Protein AF-A6WAC5-F1 (afdb_monomer)

Organism: Kineococcus radiotolerans (strain ATCC BAA-149 / DSM 14245 / SRS30216) (NCBI:txid266940)

Nearest PDB structures (foldseek):
  6w5o-assembly2_B  TM=4.966E-01  e=5.878E-01  Bacillus atrophaeus 1942
  5ceb-assembly2_B  TM=4.989E-01  e=4.702E-01  Bdellovibrio bacteriovorus HD100
  3em0-assembly1_A  TM=3.553E-01  e=4.206E-01  Danio rerio
  6w5f-assembly4_D  TM=3.660E-01  e=8.213E-01  Bacillus subtilis subsp. subtilis str. 168
  2gfg-assembly3_C  TM=1.791E-01  e=5.257E-01  Halalkalibacterium halodurans

Sequence (223 aa):
MHSEDSFRSQPLNGLPLPASTAAAVESLLSPRGRPTRGPGERGRLGHFEPIPEEAAAEWLGFAPPTLPSLSGSGFRRHFARQGGRDLVARADLTRGESAAVYVFYLPAGSAWREETRFAETRREGLTFLWLRAGYGVPWPEEEGGPVGVEETATIGRDPASGDFLTLTVSSTRVGVQYQRGVTRLAWSYRSQDADFNVTVMSGRSPRASVEMLVSDRGALYLG

pLDDT: mean 81.34, std 14.74, range [36.09, 96.88]

Foldseek 3Di:
DKDKDFDFDDAQQADDGDPVVLVVLQVLVDFPDDAPDEPPQWFALLQWDFDDQVVVCVQVVHRDFDQVVLVVVQWDKTKTWGPPDDQDRLVPQAAPDKTKIKIKTFHNPDDNDRHHTPVVSLLVKIKMKMWIFRYDDAPVVPDDDPPPVGTAKMWIADNNYTIWMWGHHQNWIWIWHDDPQWIKIWTWDDDPRGIIIMIMIISDRSSVVVNSCSVRVVSRVRD

Structure (mmCIF, N/CA/C/O backbone):
data_AF-A6WAC5-F1
#
_entry.id   AF-A6WAC5-F1
#
loop_
_atom_site.group_PDB
_atom_site.id
_atom_site.type_symbol
_atom_site.label_atom_id
_atom_site.label_alt_id
_atom_site.label_comp_id
_atom_site.label_asym_id
_atom_site.label_entity_id
_atom_site.label_seq_id
_atom_site.pdbx_PDB_ins_code
_atom_site.Cartn_x
_atom_site.Cartn_y
_atom_site.Cartn_z
_atom_site.occupancy
_atom_site.B_iso_or_equiv
_atom_site.auth_seq_id
_atom_site.auth_comp_id
_atom_site.auth_asym_id
_atom_site.auth_atom_id
_atom_site.pdbx_PDB_model_num
ATOM 1 N N . MET A 1 1 ? 8.196 22.362 18.153 1.00 36.09 1 MET A N 1
ATOM 2 C CA . MET A 1 1 ? 7.597 21.724 19.342 1.00 36.09 1 MET A CA 1
ATOM 3 C C . MET A 1 1 ? 6.633 20.668 18.830 1.00 36.09 1 MET A C 1
ATOM 5 O O . MET A 1 1 ? 5.553 21.022 18.367 1.00 36.09 1 MET A O 1
ATOM 9 N N . HIS A 1 2 ? 7.087 19.417 18.765 1.00 48.28 2 HIS A N 1
ATOM 10 C CA . HIS A 1 2 ? 6.245 18.273 18.421 1.00 48.28 2 HIS A CA 1
ATOM 11 C C . HIS A 1 2 ? 5.389 17.964 19.652 1.00 48.28 2 HIS A C 1
ATOM 13 O O . HIS A 1 2 ? 5.912 17.915 20.761 1.00 48.28 2 HIS A O 1
ATOM 19 N N . SER A 1 3 ? 4.072 17.895 19.481 1.00 53.41 3 SER A N 1
ATOM 20 C CA . SER A 1 3 ? 3.165 17.422 20.527 1.00 53.41 3 SER A CA 1
ATOM 21 C C . SER A 1 3 ? 2.852 15.980 20.174 1.00 53.41 3 SER A C 1
ATOM 23 O O . SER A 1 3 ? 2.339 15.741 19.078 1.00 53.41 3 SER A O 1
ATOM 25 N N . GLU A 1 4 ? 3.195 15.054 21.060 1.00 59.25 4 GLU A N 1
ATOM 26 C CA . GLU A 1 4 ? 2.932 13.628 20.892 1.00 59.25 4 GLU A CA 1
ATOM 27 C C . GLU A 1 4 ? 1.971 13.173 21.987 1.00 59.25 4 GLU A C 1
ATOM 29 O O . GLU A 1 4 ? 2.242 13.353 23.174 1.00 59.25 4 GLU A O 1
ATOM 34 N N . ASP A 1 5 ? 0.837 12.614 21.573 1.00 64.06 5 ASP A N 1
ATOM 35 C CA . ASP A 1 5 ? -0.117 11.960 22.462 1.00 64.06 5 ASP A CA 1
ATOM 36 C C . ASP A 1 5 ? 0.057 10.441 22.274 1.00 64.06 5 ASP A C 1
ATOM 38 O O . ASP A 1 5 ? -0.320 9.885 21.237 1.00 64.06 5 ASP A 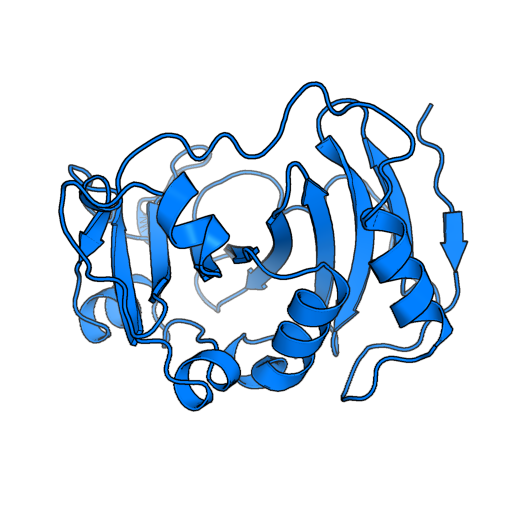O 1
ATOM 42 N N . SER A 1 6 ? 0.638 9.756 23.261 1.00 64.38 6 SER A N 1
ATOM 43 C CA . SER A 1 6 ? 0.772 8.290 23.260 1.00 64.38 6 SER A CA 1
ATOM 44 C C . SER A 1 6 ? -0.399 7.635 23.989 1.00 64.38 6 SER A C 1
ATOM 46 O O . SER A 1 6 ? -0.856 8.123 25.025 1.00 64.38 6 SER A O 1
ATOM 48 N N . PHE A 1 7 ? -0.874 6.494 23.486 1.00 68.50 7 PHE A N 1
ATOM 49 C CA . PHE A 1 7 ? -1.856 5.678 24.198 1.00 68.50 7 PHE A CA 1
ATOM 50 C C . PHE A 1 7 ? -1.519 4.190 24.120 1.00 68.50 7 PHE A C 1
ATOM 52 O O . PHE A 1 7 ? -0.965 3.690 23.141 1.00 68.50 7 PHE A O 1
ATOM 59 N N . ARG A 1 8 ? -1.889 3.454 25.173 1.00 66.19 8 ARG A N 1
ATOM 60 C CA . ARG A 1 8 ? -1.717 2.000 25.208 1.00 66.19 8 ARG A CA 1
ATOM 61 C C . ARG A 1 8 ? -2.711 1.341 24.255 1.00 66.19 8 ARG A C 1
ATOM 63 O O . ARG A 1 8 ? -3.923 1.431 24.444 1.00 66.19 8 ARG A O 1
ATOM 70 N N . SER A 1 9 ? -2.190 0.643 23.257 1.00 69.56 9 SER A N 1
ATOM 71 C CA . SER A 1 9 ? -2.928 -0.273 22.384 1.00 69.56 9 SER A CA 1
ATOM 72 C C . SER A 1 9 ? -2.321 -1.681 22.488 1.00 69.56 9 SER A C 1
ATOM 74 O O . SER A 1 9 ? -1.202 -1.868 22.964 1.00 69.56 9 SER A O 1
ATOM 76 N N . GLN A 1 10 ? -3.036 -2.707 22.047 1.00 77.75 10 GLN A N 1
ATOM 77 C CA . GLN A 1 10 ? -2.398 -3.989 21.735 1.00 77.75 10 GLN A CA 1
ATOM 78 C C . GLN A 1 10 ? -1.997 -4.005 20.255 1.00 77.75 10 GLN A C 1
ATOM 80 O O . GLN A 1 10 ? -2.589 -3.249 19.471 1.00 77.75 10 GLN A O 1
ATOM 85 N N . PRO A 1 11 ? -1.018 -4.836 19.854 1.00 84.81 11 PRO A N 1
ATOM 86 C CA . PRO A 1 11 ? -0.757 -5.074 18.445 1.00 84.81 11 PRO A CA 1
ATOM 87 C C . PRO A 1 11 ? -2.010 -5.573 17.725 1.00 84.81 11 PRO A C 1
ATOM 89 O O . PRO A 1 11 ? -2.744 -6.431 18.224 1.00 84.81 11 PRO A O 1
ATOM 92 N N . LEU A 1 12 ? -2.257 -5.031 16.537 1.00 88.56 12 LEU A N 1
ATOM 93 C CA . LEU A 1 12 ? -3.417 -5.381 15.733 1.00 88.56 12 LEU A CA 1
ATOM 94 C C . LEU A 1 12 ? -3.159 -6.709 15.022 1.00 88.56 12 LEU A C 1
ATOM 96 O O . LEU A 1 12 ? -2.386 -6.772 14.070 1.00 88.56 12 LEU A O 1
ATOM 100 N N . ASN A 1 13 ? -3.816 -7.768 15.493 1.00 89.00 13 ASN A N 1
ATOM 101 C CA . ASN A 1 13 ? -3.689 -9.125 14.947 1.00 89.00 13 ASN A CA 1
ATOM 102 C C . ASN A 1 13 ? -4.934 -9.600 14.189 1.00 89.00 13 ASN A C 1
ATOM 104 O O . ASN A 1 13 ? -4.949 -10.701 13.643 1.00 89.00 13 ASN A O 1
ATOM 108 N N . GLY A 1 14 ? -5.992 -8.796 14.162 1.00 90.81 14 GLY A N 1
ATOM 109 C CA . GLY A 1 14 ? -7.252 -9.162 13.537 1.00 90.81 14 GLY A CA 1
ATOM 110 C C . GLY A 1 14 ? -8.278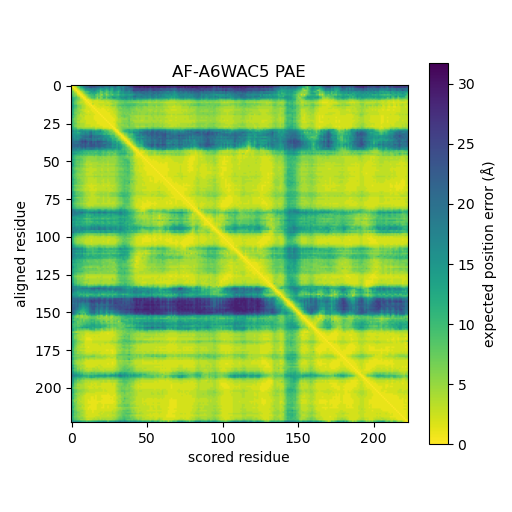 -8.044 13.623 1.00 90.81 14 GLY A C 1
ATOM 111 O O . GLY A 1 14 ? -8.024 -6.985 14.196 1.00 90.81 14 GLY A O 1
ATOM 112 N N . LEU A 1 15 ? -9.432 -8.307 13.019 1.00 93.94 15 LEU A N 1
ATOM 113 C CA . LEU A 1 15 ? -10.597 -7.432 13.043 1.00 93.94 15 LEU A CA 1
ATOM 114 C C . LEU A 1 15 ? -11.649 -7.975 14.025 1.00 93.94 15 LEU A C 1
ATOM 116 O O . LEU A 1 15 ? -11.704 -9.190 14.227 1.00 93.94 15 LEU A O 1
ATOM 120 N N . PRO A 1 16 ? -12.512 -7.114 14.595 1.00 94.44 16 PRO A N 1
ATOM 121 C CA . PRO A 1 16 ? -12.554 -5.656 14.425 1.00 94.44 16 PRO A CA 1
ATOM 122 C C . PRO A 1 16 ? -11.403 -4.932 15.144 1.00 94.44 16 PRO A C 1
ATOM 124 O O . PRO A 1 16 ? -10.773 -5.486 16.042 1.00 94.44 16 PRO A O 1
ATOM 127 N N . LEU A 1 17 ? -11.141 -3.675 14.764 1.00 90.88 17 LEU A N 1
ATOM 128 C CA . LEU A 1 17 ? -10.177 -2.836 15.483 1.00 90.88 17 LEU A CA 1
ATOM 129 C C . LEU A 1 17 ? -10.656 -2.566 16.923 1.00 90.88 17 LEU A C 1
ATOM 131 O O . LEU A 1 17 ? -11.850 -2.311 17.117 1.00 90.88 17 LEU A O 1
ATOM 135 N N . PRO A 1 18 ? -9.754 -2.538 17.924 1.00 90.44 18 PRO A N 1
ATOM 136 C CA . PRO A 1 18 ? -10.090 -2.058 19.261 1.00 90.44 18 PRO A CA 1
ATOM 137 C C . PRO A 1 18 ? -10.683 -0.646 19.207 1.00 90.44 18 PRO A C 1
ATOM 139 O O . PRO A 1 18 ? -10.227 0.192 18.429 1.00 90.44 18 PRO A O 1
ATOM 142 N N . ALA A 1 19 ? -11.678 -0.362 20.051 1.00 88.56 19 ALA A N 1
ATOM 143 C CA . ALA A 1 19 ? -12.418 0.903 20.006 1.00 88.56 19 ALA A CA 1
ATOM 144 C C . ALA A 1 19 ? -11.513 2.141 20.159 1.00 88.56 19 ALA A C 1
ATOM 146 O O . ALA A 1 19 ? -11.698 3.128 19.449 1.00 88.56 19 ALA A O 1
ATOM 147 N N . SER A 1 20 ? -10.504 2.072 21.034 1.00 86.12 20 SER A N 1
ATOM 148 C CA . SER A 1 20 ? -9.511 3.138 21.213 1.00 86.12 20 SER A CA 1
ATOM 149 C C . SER A 1 20 ? -8.683 3.370 19.948 1.00 86.12 20 SER A C 1
ATOM 151 O O . SER A 1 20 ? -8.516 4.510 19.524 1.00 86.12 20 SER A O 1
ATOM 153 N N . THR A 1 21 ? -8.221 2.298 19.300 1.00 88.19 21 THR A N 1
ATOM 154 C CA . THR A 1 21 ? -7.476 2.380 18.041 1.00 88.19 21 THR A CA 1
ATOM 155 C C . THR A 1 21 ? -8.347 2.917 16.910 1.00 88.19 21 THR A C 1
ATOM 157 O O . THR A 1 21 ? -7.901 3.782 16.163 1.00 88.19 21 THR A O 1
ATOM 160 N N . ALA A 1 22 ? -9.594 2.453 16.794 1.00 91.00 22 ALA A N 1
ATOM 161 C CA . ALA A 1 22 ? -10.534 2.948 15.792 1.00 91.00 22 ALA A CA 1
ATOM 162 C C . ALA A 1 22 ? -10.768 4.460 15.949 1.00 91.00 22 ALA A C 1
ATOM 164 O O . ALA A 1 22 ? -10.632 5.197 14.975 1.00 91.00 22 ALA A O 1
ATOM 165 N N . ALA A 1 23 ? -11.017 4.927 17.177 1.00 89.06 23 ALA A N 1
ATOM 166 C CA . ALA A 1 23 ? -11.188 6.347 17.475 1.00 89.06 23 ALA A CA 1
ATOM 167 C C . ALA A 1 23 ? -9.919 7.167 17.173 1.00 89.06 23 ALA A C 1
ATOM 169 O O . ALA A 1 23 ? -10.002 8.247 16.586 1.00 89.06 23 ALA A O 1
ATOM 170 N N . ALA A 1 24 ? -8.736 6.650 17.518 1.00 87.75 24 ALA A N 1
ATOM 171 C CA . ALA A 1 24 ? -7.466 7.313 17.230 1.00 87.75 24 ALA A CA 1
ATOM 172 C C . ALA A 1 24 ? -7.221 7.448 15.718 1.00 87.75 24 ALA A C 1
ATOM 174 O O . ALA A 1 24 ? -6.892 8.531 15.234 1.00 87.75 24 ALA A O 1
ATOM 175 N N . VAL A 1 25 ? -7.444 6.377 14.953 1.00 89.56 25 VAL A N 1
ATOM 176 C CA . VAL A 1 25 ? -7.322 6.380 13.488 1.00 89.56 25 VAL A CA 1
ATOM 177 C C . VAL A 1 25 ? -8.334 7.340 12.851 1.00 89.56 25 VAL A C 1
ATOM 179 O O . VAL A 1 25 ? -7.986 8.086 11.936 1.00 89.56 25 VAL A O 1
ATOM 182 N N . GLU A 1 26 ? -9.579 7.358 13.331 1.00 90.75 26 GLU A N 1
ATOM 183 C CA . GLU A 1 26 ? -10.622 8.271 12.846 1.00 90.75 26 GLU A CA 1
ATOM 184 C C . GLU A 1 26 ? -10.316 9.736 13.160 1.00 90.75 26 GLU A C 1
ATOM 186 O O . GLU A 1 26 ? -10.683 10.613 12.378 1.00 90.75 26 GLU A O 1
ATOM 191 N N . SER A 1 27 ? -9.585 10.016 14.242 1.00 88.12 27 SER A N 1
ATOM 192 C CA . SER A 1 27 ? -9.211 11.386 14.605 1.00 88.12 27 SER A CA 1
ATOM 193 C C . SER A 1 27 ? -8.361 12.082 13.529 1.00 88.12 27 SER A C 1
ATOM 195 O O . SER A 1 27 ? -8.411 13.306 13.410 1.00 88.12 27 SER A O 1
ATOM 197 N N . LEU A 1 28 ? -7.678 11.314 12.664 1.00 87.06 28 LEU A N 1
ATOM 198 C CA . LEU A 1 28 ? -6.935 11.828 11.508 1.00 87.06 28 LEU A CA 1
ATOM 199 C C . LEU A 1 28 ? -7.829 12.473 10.432 1.00 87.06 28 LEU A C 1
ATOM 201 O O . LEU A 1 28 ? -7.326 13.232 9.606 1.00 87.06 28 LEU A O 1
ATOM 205 N N . LEU A 1 29 ? -9.140 12.190 10.406 1.00 83.50 29 LEU A N 1
ATOM 206 C CA . LEU A 1 29 ? -10.075 12.761 9.421 1.00 83.50 29 LEU A CA 1
ATOM 207 C C . LEU A 1 29 ? -10.261 14.272 9.562 1.00 83.50 29 LEU A C 1
ATOM 209 O O . LEU A 1 29 ? -10.615 14.930 8.581 1.00 83.50 29 LEU A O 1
ATOM 213 N N . SER A 1 30 ? -10.027 14.801 10.760 1.00 77.00 30 SER A N 1
ATOM 214 C CA . SER A 1 30 ? -10.166 16.213 11.098 1.00 77.00 30 SER A CA 1
ATOM 215 C C . SER A 1 30 ? -8.782 16.764 11.431 1.00 77.00 30 SER A C 1
ATOM 217 O O . SER A 1 30 ? -8.421 16.802 12.609 1.00 77.00 30 SER A O 1
ATOM 219 N N . PRO A 1 31 ? -7.986 17.176 10.421 1.00 65.62 31 PRO A N 1
ATOM 220 C CA . PRO A 1 31 ? -6.633 17.647 10.656 1.00 65.62 31 PRO A CA 1
ATOM 221 C C . PRO A 1 31 ? -6.679 18.812 11.633 1.00 65.62 31 PRO A C 1
ATOM 223 O O . PRO A 1 31 ? -7.362 19.812 11.401 1.00 65.62 31 PRO A O 1
ATOM 226 N N . ARG A 1 32 ? -5.913 18.720 12.712 1.00 63.56 32 ARG A N 1
ATOM 227 C CA . ARG A 1 32 ? -5.823 19.761 13.737 1.00 63.56 32 ARG A CA 1
ATOM 228 C C . ARG A 1 32 ? -4.940 20.945 13.274 1.00 63.56 32 ARG A C 1
ATOM 230 O O . ARG A 1 32 ? -4.532 21.770 14.091 1.00 63.56 32 ARG A O 1
ATOM 237 N N . GLY A 1 33 ? -4.622 21.022 11.976 1.00 58.81 33 GLY A N 1
ATOM 238 C CA . GLY A 1 33 ? -3.838 22.063 11.307 1.00 58.81 33 GLY A CA 1
ATOM 239 C C . GLY A 1 33 ? -3.851 21.899 9.779 1.00 58.81 33 GLY A C 1
ATOM 240 O O . GLY A 1 33 ? -4.253 20.860 9.259 1.00 58.81 33 GLY A O 1
ATOM 241 N N . ARG A 1 34 ? -3.423 22.928 9.030 1.00 56.41 34 ARG A N 1
ATOM 242 C CA . ARG A 1 34 ? -3.347 22.876 7.558 1.00 56.41 34 ARG A CA 1
ATOM 243 C C . ARG A 1 34 ? -1.949 22.404 7.131 1.00 56.41 34 ARG A C 1
ATOM 245 O O . ARG A 1 34 ? -1.007 23.183 7.271 1.00 56.41 34 ARG A O 1
ATOM 252 N N . PRO A 1 35 ? -1.782 21.182 6.596 1.00 55.81 35 PRO A N 1
ATOM 253 C CA . PRO A 1 35 ? -0.473 20.727 6.146 1.00 55.81 35 PRO A CA 1
ATOM 254 C C . PRO A 1 35 ? 0.033 21.584 4.978 1.00 55.81 35 PRO A C 1
ATOM 256 O O . PRO A 1 35 ? -0.701 21.866 4.022 1.00 55.81 35 PRO A O 1
ATOM 259 N N . THR A 1 36 ? 1.293 22.014 5.068 1.00 47.00 36 THR A N 1
ATOM 260 C CA . THR A 1 36 ? 1.956 22.851 4.052 1.00 47.00 36 THR A CA 1
ATOM 261 C C . THR A 1 36 ? 2.392 22.030 2.839 1.00 47.00 36 THR A C 1
ATOM 263 O O . THR A 1 36 ? 2.370 22.522 1.707 1.00 47.00 36 THR A O 1
ATOM 266 N N . ARG A 1 37 ? 2.704 20.747 3.050 1.00 48.38 37 ARG A N 1
ATOM 267 C CA . ARG A 1 37 ? 2.985 19.753 2.015 1.00 48.38 37 ARG A 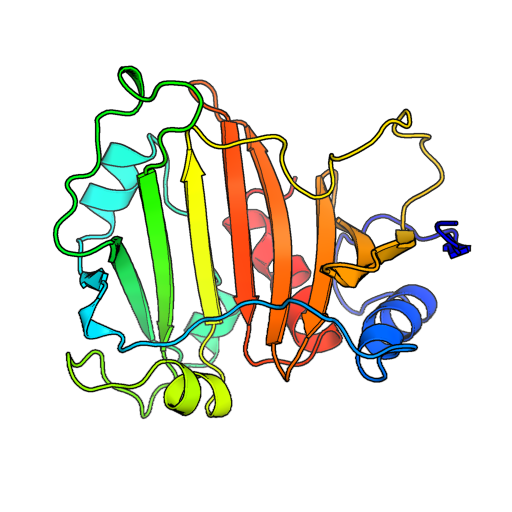CA 1
ATOM 268 C C . ARG A 1 37 ? 2.125 18.518 2.250 1.00 48.38 37 ARG A C 1
ATOM 270 O O . ARG A 1 37 ? 1.676 18.237 3.352 1.00 48.38 37 ARG A O 1
ATOM 277 N N . GLY A 1 38 ? 1.843 17.815 1.169 1.00 44.88 38 GLY A N 1
ATOM 278 C CA . GLY A 1 38 ? 1.130 16.550 1.204 1.00 44.88 38 GLY A CA 1
ATOM 279 C C . GLY A 1 38 ? 1.338 15.813 -0.102 1.00 44.88 38 GLY A C 1
ATOM 280 O O . GLY A 1 38 ? 1.827 16.447 -1.045 1.00 44.88 38 GLY A O 1
ATOM 281 N N . PRO A 1 39 ? 0.989 14.518 -0.177 1.00 49.28 39 PRO A N 1
ATOM 282 C CA . PRO A 1 39 ? 1.248 13.716 -1.359 1.00 49.28 39 PRO A CA 1
ATOM 283 C C . PRO A 1 39 ? 0.671 14.414 -2.591 1.00 49.28 39 PRO A C 1
ATOM 285 O O . PRO A 1 39 ? -0.541 14.591 -2.747 1.00 49.28 39 PRO A O 1
ATOM 288 N N . GLY A 1 40 ? 1.581 14.928 -3.412 1.00 47.75 40 GLY A N 1
ATOM 289 C CA . GLY A 1 40 ? 1.293 15.685 -4.616 1.00 47.75 40 GLY A CA 1
ATOM 290 C C . GLY A 1 40 ? 1.220 14.736 -5.792 1.00 47.75 40 GLY A C 1
ATOM 291 O O . GLY A 1 40 ? 1.991 14.885 -6.730 1.00 47.75 40 GLY A O 1
ATOM 292 N N . GLU A 1 41 ? 0.329 13.751 -5.736 1.00 58.88 41 GLU A N 1
ATOM 293 C CA . GLU A 1 41 ? 0.086 12.857 -6.867 1.00 58.88 41 GLU A CA 1
ATOM 294 C C . GLU A 1 41 ? -0.703 13.628 -7.923 1.00 58.88 41 GLU A C 1
ATOM 296 O O . GLU A 1 41 ? -1.934 13.634 -7.978 1.00 58.88 41 GLU A O 1
ATOM 301 N N . ARG A 1 42 ? 0.042 14.388 -8.718 1.00 57.47 42 ARG A N 1
ATOM 302 C CA . ARG A 1 42 ? -0.431 15.052 -9.923 1.00 57.47 42 ARG A CA 1
ATOM 303 C C . ARG A 1 42 ? 0.088 14.242 -11.096 1.00 57.47 42 ARG A C 1
ATOM 305 O O . ARG A 1 42 ? 1.272 13.933 -11.143 1.00 57.47 42 ARG A O 1
ATOM 312 N N . GLY A 1 43 ? -0.792 13.912 -12.030 1.00 73.44 43 GLY A N 1
ATOM 313 C CA . GLY A 1 43 ? -0.411 13.166 -13.220 1.00 73.44 43 GLY A CA 1
ATOM 314 C C . GLY A 1 43 ? -1.485 12.191 -13.670 1.00 73.44 43 GLY A C 1
ATOM 315 O O . GLY A 1 43 ? -2.621 12.192 -13.180 1.00 73.44 43 GLY A O 1
ATOM 316 N N . ARG A 1 44 ? -1.104 11.375 -14.643 1.00 82.31 44 ARG A N 1
ATOM 317 C CA . ARG A 1 44 ? -1.929 10.327 -15.233 1.00 82.31 44 ARG A CA 1
ATOM 318 C C . ARG A 1 44 ? -1.342 8.952 -14.921 1.00 82.31 44 ARG A C 1
ATOM 320 O O . ARG A 1 44 ? -0.144 8.840 -14.672 1.00 82.31 44 ARG A O 1
ATOM 327 N N . LEU A 1 45 ? -2.167 7.910 -14.963 1.00 82.88 45 LEU A N 1
ATOM 328 C CA . LEU A 1 45 ? -1.699 6.527 -14.833 1.00 82.88 45 LEU A CA 1
ATOM 329 C C . LEU A 1 45 ? -0.698 6.156 -15.937 1.00 82.88 45 LEU A C 1
ATOM 331 O O . LEU A 1 45 ? 0.182 5.346 -15.687 1.00 82.88 45 LEU A O 1
ATOM 335 N N . GLY A 1 46 ? -0.754 6.820 -17.098 1.00 81.75 46 GLY A N 1
ATOM 336 C CA . GLY A 1 46 ? 0.228 6.672 -18.179 1.00 81.75 46 GLY A CA 1
ATOM 337 C C . GLY A 1 46 ? 1.678 7.020 -17.823 1.00 81.75 46 GLY A C 1
ATOM 338 O O . GLY A 1 46 ? 2.577 6.683 -18.579 1.00 81.75 46 GLY A O 1
ATOM 339 N N . HIS A 1 47 ? 1.942 7.655 -16.673 1.00 86.62 47 HIS A N 1
ATOM 340 C CA . HIS A 1 47 ? 3.315 7.800 -16.168 1.00 86.62 47 HIS A CA 1
ATOM 341 C C . HIS A 1 47 ? 3.906 6.491 -15.642 1.00 86.62 47 HIS A C 1
ATOM 343 O O . HIS A 1 47 ? 5.087 6.460 -15.302 1.00 86.62 47 HIS A O 1
ATOM 349 N N . PHE A 1 48 ? 3.094 5.446 -15.521 1.00 89.88 48 PHE A N 1
ATOM 350 C CA . PHE A 1 48 ? 3.508 4.128 -15.090 1.00 89.88 48 PHE A CA 1
ATOM 351 C C . PHE A 1 48 ? 3.379 3.156 -16.255 1.00 89.88 48 PHE A C 1
ATOM 353 O O . PHE A 1 48 ? 2.374 3.136 -16.968 1.00 89.88 48 PHE A O 1
ATOM 360 N N . GLU A 1 49 ? 4.399 2.330 -16.423 1.00 90.94 49 GLU A N 1
ATOM 361 C CA . GLU A 1 49 ? 4.413 1.286 -17.437 1.00 90.94 49 GLU A CA 1
ATOM 362 C C . GLU A 1 49 ? 4.008 -0.037 -16.787 1.00 90.94 49 GLU A C 1
ATOM 364 O O . GLU A 1 49 ? 4.679 -0.460 -15.837 1.00 90.94 49 GLU A O 1
ATOM 369 N N . PRO A 1 50 ? 2.923 -0.686 -17.254 1.00 92.38 50 PRO A N 1
ATOM 370 C CA . PRO A 1 50 ? 2.546 -2.006 -16.778 1.00 92.38 50 PRO A CA 1
ATOM 371 C C . PRO A 1 50 ? 3.667 -3.018 -17.000 1.00 92.38 50 PRO A C 1
ATOM 373 O O . PRO A 1 50 ? 4.280 -3.050 -18.065 1.00 92.38 50 PRO A O 1
ATOM 376 N N . ILE A 1 51 ? 3.887 -3.872 -16.008 1.00 94.38 51 ILE A N 1
ATOM 377 C CA . ILE A 1 51 ? 4.816 -4.999 -16.092 1.00 94.38 51 ILE A CA 1
ATOM 378 C C . ILE A 1 51 ? 4.101 -6.287 -15.662 1.00 94.38 51 ILE A C 1
ATOM 380 O O . ILE A 1 51 ? 3.119 -6.215 -14.917 1.00 94.38 51 ILE A O 1
ATOM 384 N N . PRO A 1 52 ? 4.559 -7.465 -16.114 1.00 95.38 52 PRO A N 1
ATOM 385 C CA . PRO A 1 52 ? 4.090 -8.741 -15.579 1.00 95.38 52 PRO A CA 1
ATOM 386 C C . PRO A 1 52 ? 4.405 -8.888 -14.082 1.00 95.38 52 PRO A C 1
ATOM 388 O O . PRO A 1 52 ? 5.374 -8.311 -13.581 1.00 95.38 52 PRO A O 1
ATOM 391 N N . GLU A 1 53 ? 3.606 -9.686 -13.372 1.00 95.94 53 GLU A N 1
ATOM 392 C CA . GLU A 1 53 ? 3.830 -9.993 -11.950 1.00 95.94 53 GLU A CA 1
ATOM 393 C C . GLU A 1 53 ? 5.169 -10.706 -11.743 1.00 95.94 53 GLU A C 1
ATOM 395 O O . GLU A 1 53 ? 5.888 -10.425 -10.788 1.00 95.94 53 GLU A O 1
ATOM 400 N N . GLU A 1 54 ? 5.539 -11.571 -12.683 1.00 96.56 54 GLU A N 1
ATOM 401 C CA . GLU A 1 54 ? 6.776 -12.343 -12.674 1.00 96.56 54 GLU A CA 1
ATOM 402 C C . GLU A 1 54 ? 8.000 -11.429 -12.758 1.00 96.56 54 GLU A C 1
ATOM 404 O O . GLU A 1 54 ? 8.947 -11.609 -12.002 1.00 96.56 54 GLU A O 1
ATOM 409 N N . ALA A 1 55 ? 7.950 -10.395 -13.605 1.00 94.19 55 ALA A N 1
ATOM 410 C CA . ALA A 1 55 ? 9.026 -9.411 -13.723 1.00 94.19 55 ALA A CA 1
ATOM 411 C C . ALA A 1 55 ? 9.165 -8.565 -12.445 1.00 94.19 55 ALA A C 1
ATOM 413 O O . ALA A 1 55 ? 10.273 -8.238 -12.017 1.00 94.19 55 ALA A O 1
ATOM 414 N N . ALA A 1 56 ? 8.040 -8.228 -11.806 1.00 94.06 56 ALA A N 1
ATOM 415 C CA . ALA A 1 56 ? 8.049 -7.562 -10.509 1.00 94.06 56 ALA A CA 1
ATOM 416 C C . ALA A 1 56 ? 8.656 -8.463 -9.419 1.00 94.06 56 ALA A C 1
ATOM 418 O O . ALA A 1 56 ? 9.474 -7.995 -8.628 1.00 94.06 56 ALA A O 1
ATOM 419 N N . ALA A 1 57 ? 8.280 -9.745 -9.394 1.00 93.94 57 ALA A N 1
ATOM 420 C CA . ALA A 1 57 ? 8.787 -10.727 -8.441 1.00 93.94 57 ALA A CA 1
ATOM 421 C C . ALA A 1 57 ? 10.289 -10.985 -8.618 1.00 93.94 57 ALA A C 1
ATOM 423 O O . ALA A 1 57 ? 11.033 -11.008 -7.639 1.00 93.94 57 ALA A O 1
ATOM 424 N N . GLU A 1 58 ? 10.737 -11.132 -9.866 1.00 92.81 58 GLU A N 1
ATOM 425 C CA . GLU A 1 58 ? 12.143 -11.316 -10.226 1.00 92.81 58 GLU A CA 1
ATOM 426 C C . GLU A 1 58 ? 12.990 -10.147 -9.723 1.00 92.81 58 GLU A C 1
ATOM 428 O O . GLU A 1 58 ? 13.995 -10.354 -9.043 1.00 92.81 58 GLU A O 1
ATOM 433 N N . TRP A 1 59 ? 12.549 -8.912 -9.977 1.00 91.38 59 TRP A N 1
ATOM 434 C CA . TRP A 1 59 ? 13.277 -7.739 -9.509 1.00 91.38 59 TRP A CA 1
ATOM 435 C C . TRP A 1 59 ? 13.294 -7.628 -7.980 1.00 91.38 59 TRP A C 1
ATOM 437 O O . TRP A 1 59 ? 14.335 -7.314 -7.403 1.00 91.38 59 TRP A O 1
ATOM 447 N N . LEU A 1 60 ? 12.165 -7.897 -7.312 1.00 90.19 60 LEU A N 1
ATOM 448 C CA . LEU A 1 60 ? 12.067 -7.849 -5.850 1.00 90.19 60 LEU A CA 1
ATOM 449 C C . LEU A 1 60 ? 12.888 -8.952 -5.163 1.00 90.19 60 LEU A C 1
ATOM 451 O O . LEU A 1 60 ? 13.383 -8.730 -4.058 1.00 90.19 60 LEU A O 1
ATOM 455 N N . GLY A 1 61 ? 13.046 -10.113 -5.805 1.00 91.00 61 GLY A N 1
ATOM 456 C CA . GLY A 1 61 ? 13.609 -11.330 -5.210 1.00 91.00 61 GLY A CA 1
ATOM 457 C C . GLY A 1 61 ? 12.606 -12.125 -4.359 1.00 91.00 61 GLY A C 1
ATOM 458 O O . GLY A 1 61 ? 12.985 -13.074 -3.680 1.00 91.00 61 GLY A O 1
ATOM 459 N N . PHE A 1 62 ? 11.331 -11.734 -4.366 1.00 91.62 62 PHE A N 1
ATOM 460 C CA . PHE A 1 62 ? 10.222 -12.380 -3.661 1.00 91.62 62 PHE A CA 1
ATOM 461 C C . PHE A 1 62 ? 8.897 -11.967 -4.317 1.00 91.62 62 PHE A C 1
ATOM 463 O O . PHE A 1 62 ? 8.855 -11.038 -5.124 1.00 91.62 62 PHE A O 1
ATOM 470 N N . ALA A 1 63 ? 7.800 -12.649 -3.981 1.00 93.62 63 ALA A N 1
ATOM 471 C CA . ALA A 1 63 ? 6.488 -12.290 -4.516 1.00 93.62 63 ALA A CA 1
ATOM 472 C C . ALA A 1 63 ? 6.098 -10.854 -4.093 1.00 93.62 63 ALA A C 1
ATOM 474 O O . ALA A 1 63 ? 6.228 -10.512 -2.919 1.00 93.62 63 ALA A O 1
ATOM 475 N N . PRO A 1 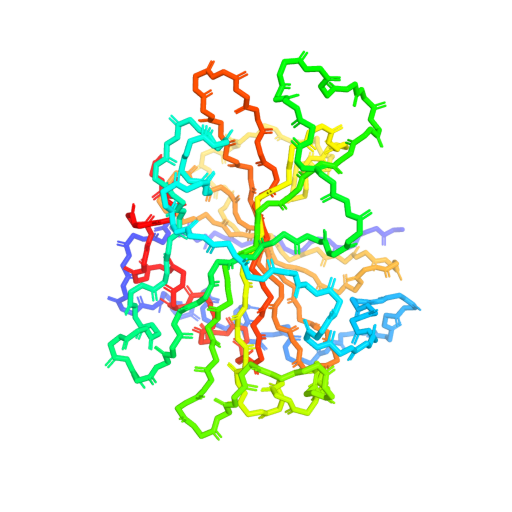64 ? 5.612 -9.988 -4.998 1.00 93.31 64 PRO A N 1
ATOM 476 C CA . PRO A 1 64 ? 5.189 -8.652 -4.605 1.00 93.31 64 PRO A CA 1
ATOM 477 C C . PRO A 1 64 ? 4.064 -8.718 -3.557 1.00 93.31 64 PRO A C 1
ATOM 479 O O . PRO A 1 64 ? 3.154 -9.538 -3.702 1.00 93.31 64 PRO A O 1
ATOM 482 N N . PRO A 1 65 ? 4.055 -7.849 -2.530 1.00 93.75 65 PRO A N 1
ATOM 483 C CA . PRO A 1 65 ? 2.952 -7.803 -1.584 1.00 93.75 65 PRO A CA 1
ATOM 484 C C . PRO A 1 65 ? 1.668 -7.364 -2.284 1.00 93.75 65 PRO A C 1
ATOM 486 O O . PRO A 1 65 ? 1.669 -6.522 -3.190 1.00 93.75 65 PRO A O 1
ATOM 489 N N . THR A 1 66 ? 0.548 -7.931 -1.844 1.00 95.38 66 THR A N 1
ATOM 490 C CA . THR A 1 66 ? -0.757 -7.682 -2.462 1.00 95.38 66 THR A CA 1
ATOM 491 C C . THR A 1 66 ? -1.838 -7.352 -1.439 1.00 95.38 66 THR A C 1
ATOM 493 O O . THR A 1 66 ? -1.652 -7.524 -0.239 1.00 95.38 66 THR A O 1
ATOM 496 N N . LEU A 1 67 ? -2.981 -6.861 -1.928 1.00 96.50 67 LEU A N 1
ATOM 497 C CA . LEU A 1 67 ? -4.181 -6.544 -1.153 1.00 96.50 67 LEU A CA 1
ATOM 498 C C . LEU A 1 67 ? -5.344 -7.445 -1.614 1.00 96.50 67 LEU A C 1
ATOM 500 O O . LEU A 1 67 ? -6.170 -7.028 -2.443 1.00 96.50 67 LEU A O 1
ATOM 504 N N . PRO A 1 68 ? -5.398 -8.715 -1.158 1.00 96.12 68 PRO A N 1
ATOM 505 C CA . PRO A 1 68 ? -6.459 -9.648 -1.524 1.00 96.12 68 PRO A CA 1
ATOM 506 C C . PRO A 1 68 ? -7.865 -9.135 -1.209 1.00 96.12 68 PRO A C 1
ATOM 508 O O . PRO A 1 68 ? -8.771 -9.361 -2.010 1.00 96.12 68 PRO A O 1
ATOM 511 N N . SER A 1 69 ? -8.055 -8.399 -0.108 1.00 94.94 69 SER A N 1
ATOM 512 C CA . SER A 1 69 ? -9.363 -7.840 0.261 1.00 94.94 69 SER A CA 1
ATOM 513 C C . SER A 1 69 ? -9.946 -6.914 -0.817 1.00 94.94 69 SER A C 1
ATOM 515 O O . SER A 1 69 ? -11.151 -6.944 -1.085 1.00 94.94 69 SER A O 1
ATOM 517 N N . LEU A 1 70 ? -9.101 -6.134 -1.502 1.00 94.88 70 LEU A N 1
ATOM 518 C CA . LEU A 1 70 ? -9.524 -5.285 -2.618 1.00 94.88 70 LEU A CA 1
ATOM 519 C C . LEU A 1 70 ? -9.866 -6.111 -3.855 1.00 94.88 70 LEU A C 1
ATOM 521 O O . LEU A 1 70 ? -10.892 -5.869 -4.491 1.00 94.88 70 LEU A O 1
ATOM 525 N N . SER A 1 71 ? -9.041 -7.109 -4.168 1.00 93.19 71 SER A N 1
ATOM 526 C CA . SER A 1 71 ? -9.280 -7.996 -5.314 1.00 93.19 71 SER A CA 1
ATOM 527 C C . SER A 1 71 ? -10.600 -8.761 -5.146 1.00 93.19 71 SER A C 1
ATOM 529 O O . SER A 1 71 ? -11.419 -8.794 -6.060 1.00 93.19 71 SER A O 1
ATOM 531 N N . GLY A 1 72 ? -10.869 -9.273 -3.939 1.00 93.12 72 GLY A N 1
ATOM 532 C CA . GLY A 1 72 ? -12.146 -9.898 -3.579 1.00 93.12 72 GLY A CA 1
ATOM 533 C C . GLY A 1 72 ? -13.342 -8.939 -3.615 1.00 93.12 72 GLY A C 1
ATOM 534 O O . GLY A 1 72 ? -14.476 -9.379 -3.774 1.00 93.12 72 GLY A O 1
ATOM 535 N N . SER A 1 73 ? -13.093 -7.628 -3.542 1.00 91.75 73 SER A N 1
ATOM 536 C CA . SER A 1 73 ? -14.102 -6.569 -3.689 1.00 91.75 73 SER A CA 1
ATOM 537 C C . SER A 1 73 ? -14.265 -6.081 -5.140 1.00 91.75 73 SER A C 1
ATOM 539 O O . SER A 1 73 ? -14.898 -5.053 -5.375 1.00 91.75 73 SER A O 1
ATOM 541 N N . GLY A 1 74 ? -13.682 -6.783 -6.120 1.00 92.19 74 GLY A N 1
ATOM 542 C CA . GLY A 1 74 ? -13.823 -6.480 -7.547 1.00 92.19 74 GLY A CA 1
ATOM 543 C C . GLY A 1 74 ? -12.821 -5.465 -8.104 1.00 92.19 74 GLY A C 1
ATOM 544 O O . GLY A 1 74 ? -12.961 -5.049 -9.256 1.00 92.19 74 GLY A O 1
ATOM 545 N N . PHE A 1 75 ? -11.808 -5.065 -7.330 1.00 94.44 75 PHE A N 1
ATOM 546 C CA . PHE A 1 75 ? -10.725 -4.230 -7.848 1.00 94.44 75 PHE A CA 1
ATOM 547 C C . PHE A 1 75 ? -9.800 -5.047 -8.751 1.00 94.44 75 PHE A C 1
ATOM 549 O O . PHE A 1 75 ? -9.490 -6.205 -8.472 1.00 94.44 75 PHE A O 1
ATOM 556 N N . ARG A 1 76 ? -9.312 -4.423 -9.824 1.00 93.94 76 ARG A N 1
ATOM 557 C CA . ARG A 1 76 ? -8.348 -5.029 -10.746 1.00 93.94 76 ARG A CA 1
ATOM 558 C C . ARG A 1 76 ? -6.931 -4.664 -10.336 1.00 93.94 76 ARG A C 1
ATOM 560 O O . ARG A 1 76 ? -6.599 -3.483 -10.233 1.00 93.94 76 ARG A O 1
ATOM 567 N N . ARG A 1 77 ? -6.107 -5.685 -10.113 1.00 95.31 77 ARG A N 1
ATOM 568 C CA . ARG A 1 77 ? -4.696 -5.534 -9.757 1.00 95.31 77 ARG A CA 1
ATOM 569 C C . ARG A 1 77 ? -3.837 -5.329 -11.006 1.00 95.31 77 ARG A C 1
ATOM 571 O O . ARG A 1 77 ? -3.989 -6.064 -11.975 1.00 95.31 77 ARG A O 1
ATOM 578 N N . HIS A 1 78 ? -2.910 -4.378 -10.953 1.00 94.62 78 HIS A N 1
ATOM 579 C CA . HIS A 1 78 ? -1.906 -4.131 -11.989 1.00 94.62 78 HIS A CA 1
ATOM 580 C C . HIS A 1 78 ? -0.534 -3.901 -11.361 1.00 94.62 78 HIS A C 1
ATOM 582 O O . HIS A 1 78 ? -0.414 -3.111 -10.427 1.00 94.62 78 HIS A O 1
ATOM 588 N N . PHE A 1 79 ? 0.497 -4.547 -11.899 1.00 95.25 79 PHE A N 1
ATOM 589 C CA . PHE A 1 79 ? 1.886 -4.260 -11.554 1.00 95.25 79 PHE A CA 1
ATOM 590 C C . PHE A 1 79 ? 2.447 -3.249 -12.539 1.00 95.25 79 PHE A C 1
ATOM 592 O O . PHE A 1 79 ? 2.132 -3.293 -13.729 1.00 95.25 79 PHE A O 1
ATOM 599 N N . ALA A 1 80 ? 3.254 -2.321 -12.045 1.00 94.00 80 ALA A N 1
ATOM 600 C CA . ALA A 1 80 ? 3.862 -1.307 -12.882 1.00 94.00 80 ALA A CA 1
ATOM 601 C C . ALA A 1 80 ? 5.196 -0.820 -12.316 1.00 94.00 80 ALA A C 1
ATOM 603 O O . ALA A 1 80 ? 5.492 -0.956 -11.127 1.00 94.00 80 ALA A O 1
ATOM 604 N N . ARG A 1 81 ? 5.971 -0.180 -13.183 1.00 91.75 81 ARG A N 1
ATOM 605 C CA . ARG A 1 81 ? 7.153 0.615 -12.838 1.00 91.75 81 ARG A CA 1
ATOM 606 C C . ARG A 1 81 ? 6.920 2.075 -13.208 1.00 91.75 81 ARG A C 1
ATOM 608 O O . ARG A 1 81 ? 5.985 2.396 -13.942 1.00 91.75 81 ARG A O 1
ATOM 615 N N . GLN A 1 82 ? 7.786 2.966 -12.739 1.00 87.62 82 GLN A N 1
ATOM 616 C CA . GLN A 1 82 ? 7.800 4.336 -13.247 1.00 87.62 82 GLN A CA 1
ATOM 617 C C . GLN A 1 82 ? 8.206 4.334 -14.731 1.00 87.62 82 GLN A C 1
ATOM 619 O O . GLN A 1 82 ? 9.242 3.777 -15.085 1.00 87.62 82 GLN A O 1
ATOM 624 N N . GLY A 1 83 ? 7.394 4.949 -15.589 1.00 83.75 83 GLY A N 1
ATOM 625 C CA . GLY A 1 83 ? 7.638 5.015 -17.027 1.00 83.75 83 GLY A CA 1
ATOM 626 C C . GLY A 1 83 ? 8.888 5.819 -17.378 1.00 83.75 83 GLY A C 1
ATOM 627 O O . GLY A 1 83 ? 9.266 6.755 -16.664 1.00 83.75 83 GLY A O 1
ATOM 628 N N . GLY A 1 84 ? 9.550 5.424 -18.465 1.00 78.44 84 GLY A N 1
ATOM 629 C CA . GLY A 1 84 ? 10.826 5.999 -18.897 1.00 78.44 84 GLY A CA 1
ATOM 630 C C . GLY A 1 84 ? 12.005 5.715 -17.957 1.00 78.44 84 GLY A C 1
ATOM 631 O O . GLY A 1 84 ? 13.033 6.384 -18.060 1.00 78.44 84 GLY A O 1
ATOM 632 N N . ARG A 1 85 ? 11.867 4.766 -17.017 1.00 74.06 85 ARG A N 1
ATOM 633 C CA . ARG A 1 85 ? 12.939 4.337 -16.108 1.00 74.06 85 ARG A CA 1
ATOM 634 C C . ARG A 1 85 ? 13.013 2.822 -16.022 1.00 74.06 85 ARG A C 1
ATOM 636 O O . ARG A 1 85 ? 12.067 2.172 -15.575 1.00 74.06 85 ARG A O 1
ATOM 643 N N . ASP A 1 86 ? 14.157 2.267 -16.397 1.00 79.69 86 ASP A N 1
ATOM 644 C CA . ASP A 1 86 ? 14.473 0.867 -16.127 1.00 79.69 86 ASP A CA 1
ATOM 645 C C . ASP A 1 86 ? 14.633 0.619 -14.634 1.00 79.69 86 ASP A C 1
ATOM 647 O O . ASP A 1 86 ? 15.098 1.473 -13.873 1.00 79.69 86 ASP A O 1
ATOM 651 N N . LEU A 1 87 ? 14.168 -0.555 -14.209 1.00 81.88 87 LEU A N 1
ATOM 652 C CA . LEU A 1 87 ? 14.420 -1.028 -12.864 1.00 81.88 87 LEU A CA 1
ATOM 653 C C . LEU A 1 87 ? 15.905 -1.379 -12.789 1.00 81.88 87 LEU A C 1
ATOM 655 O O . LEU A 1 87 ? 16.332 -2.419 -13.282 1.00 81.88 87 LEU A O 1
ATOM 659 N N . VAL A 1 88 ? 16.684 -0.477 -12.197 1.00 83.44 88 VAL A N 1
ATOM 660 C CA . VAL A 1 88 ? 18.101 -0.705 -11.897 1.00 83.44 88 VAL A CA 1
ATOM 661 C C . VAL A 1 88 ? 18.219 -1.976 -11.060 1.00 83.44 88 VAL A C 1
ATOM 663 O O . VAL A 1 88 ? 17.394 -2.209 -10.168 1.00 83.44 88 VAL A O 1
ATOM 666 N N . ALA A 1 89 ? 19.213 -2.815 -11.353 1.00 82.44 89 ALA A N 1
ATOM 667 C CA . ALA A 1 89 ? 19.431 -4.029 -10.580 1.00 82.44 89 ALA A CA 1
ATOM 668 C C . ALA A 1 89 ? 19.641 -3.671 -9.102 1.00 82.44 89 ALA A C 1
ATOM 670 O O . ALA A 1 89 ? 20.321 -2.701 -8.773 1.00 82.44 89 ALA A O 1
ATOM 671 N N . ARG A 1 90 ? 19.042 -4.449 -8.191 1.00 78.00 90 ARG A N 1
ATOM 672 C CA . ARG A 1 90 ? 19.043 -4.123 -6.753 1.00 78.00 90 ARG A CA 1
ATOM 673 C C . ARG A 1 90 ? 20.452 -3.940 -6.183 1.00 78.00 90 ARG A C 1
ATOM 675 O O . ARG A 1 90 ? 20.652 -3.055 -5.360 1.00 78.00 90 ARG A O 1
ATOM 682 N N . ALA A 1 91 ? 21.403 -4.754 -6.641 1.00 78.31 91 ALA A N 1
ATOM 683 C CA . ALA A 1 91 ? 22.802 -4.704 -6.218 1.00 78.31 91 ALA A CA 1
ATOM 684 C C . ALA A 1 91 ? 23.505 -3.384 -6.583 1.00 78.31 91 ALA A C 1
ATOM 686 O O . ALA A 1 91 ? 24.480 -3.019 -5.933 1.00 78.31 91 ALA A O 1
ATOM 687 N N . ASP A 1 92 ? 22.986 -2.665 -7.579 1.00 81.62 92 ASP A N 1
ATOM 688 C CA . ASP A 1 92 ? 23.584 -1.436 -8.095 1.00 81.62 92 ASP A CA 1
ATOM 689 C C . ASP A 1 92 ? 22.951 -0.172 -7.488 1.00 81.62 92 ASP A C 1
ATOM 691 O O . ASP A 1 92 ? 23.400 0.933 -7.777 1.00 81.62 92 ASP A O 1
ATOM 695 N N . LEU A 1 93 ? 21.918 -0.301 -6.642 1.00 79.12 93 LEU A N 1
ATOM 696 C CA . LEU A 1 93 ? 21.254 0.849 -6.025 1.00 79.12 93 LEU A CA 1
ATOM 697 C C . LEU A 1 93 ? 22.149 1.509 -4.973 1.00 79.12 93 LEU A C 1
ATOM 699 O O . LEU A 1 93 ? 22.392 0.965 -3.893 1.00 79.12 93 LEU A O 1
ATOM 703 N N . THR A 1 94 ? 22.574 2.736 -5.252 1.00 69.56 94 THR A N 1
ATOM 704 C CA . THR A 1 94 ? 23.336 3.560 -4.311 1.00 69.56 94 THR A CA 1
ATOM 705 C C . THR A 1 94 ? 22.428 4.408 -3.412 1.00 69.56 94 THR A C 1
ATOM 707 O O . THR A 1 94 ? 21.228 4.580 -3.641 1.00 69.56 94 THR A O 1
ATOM 710 N N . ARG A 1 95 ? 22.999 4.968 -2.336 1.00 65.19 95 ARG A N 1
ATOM 711 C CA . ARG A 1 95 ? 22.265 5.825 -1.395 1.00 65.19 95 ARG A CA 1
ATOM 712 C C . ARG A 1 95 ? 21.754 7.084 -2.102 1.00 65.19 95 ARG A C 1
ATOM 714 O O . ARG A 1 95 ? 22.543 7.937 -2.491 1.00 65.19 95 ARG A O 1
ATOM 721 N N . GLY A 1 96 ? 20.432 7.238 -2.166 1.00 63.06 96 GLY A N 1
ATOM 722 C CA . GLY A 1 96 ? 19.776 8.374 -2.824 1.00 63.06 96 GLY A CA 1
ATOM 723 C C . GLY A 1 96 ? 19.233 8.043 -4.213 1.00 63.06 96 GLY A C 1
ATOM 724 O O . GLY A 1 96 ? 18.398 8.792 -4.723 1.00 63.06 96 GLY A O 1
ATOM 725 N N . GLU A 1 97 ? 19.621 6.901 -4.782 1.00 72.19 97 GLU A N 1
ATOM 726 C CA . GLU A 1 97 ? 18.902 6.301 -5.899 1.00 72.19 97 GLU A CA 1
ATOM 727 C C . GLU A 1 97 ? 17.629 5.620 -5.399 1.00 72.19 97 GLU A C 1
ATOM 729 O O . GLU A 1 97 ? 17.499 5.230 -4.237 1.00 72.19 97 GLU A O 1
ATOM 734 N N . SER A 1 98 ? 16.633 5.521 -6.275 1.00 76.88 98 SER A N 1
ATOM 735 C CA . SER A 1 98 ? 15.394 4.840 -5.934 1.00 76.88 98 SER A CA 1
ATOM 736 C C . SER A 1 98 ? 14.800 4.150 -7.140 1.00 76.88 98 SER A C 1
ATOM 738 O O . SER A 1 98 ? 14.488 4.804 -8.138 1.00 76.88 98 SER A O 1
ATOM 740 N N . ALA A 1 99 ? 14.557 2.859 -6.995 1.00 84.38 99 ALA A N 1
ATOM 741 C CA . ALA A 1 99 ? 13.726 2.082 -7.893 1.00 84.38 99 ALA A CA 1
ATOM 742 C C . ALA A 1 99 ? 12.519 1.570 -7.108 1.00 84.38 99 ALA A C 1
ATOM 744 O O . ALA A 1 99 ? 12.619 1.290 -5.907 1.00 84.38 99 ALA A O 1
ATOM 745 N N . ALA A 1 100 ? 11.366 1.518 -7.773 1.00 89.25 100 ALA A N 1
ATOM 746 C CA . ALA A 1 100 ? 10.133 1.093 -7.144 1.00 89.25 100 ALA A CA 1
ATOM 747 C C . ALA A 1 100 ? 9.278 0.232 -8.066 1.00 89.25 100 ALA A C 1
ATOM 749 O O . ALA A 1 100 ? 9.061 0.568 -9.233 1.00 89.25 100 ALA A O 1
ATOM 750 N N . VAL A 1 101 ? 8.745 -0.838 -7.485 1.00 93.00 101 VAL A N 1
ATOM 751 C CA . VAL A 1 101 ? 7.632 -1.602 -8.046 1.00 93.00 101 VAL A CA 1
ATOM 752 C C . VAL A 1 101 ? 6.349 -1.056 -7.446 1.00 93.00 101 VAL A C 1
ATOM 754 O O . VAL A 1 101 ? 6.258 -0.874 -6.232 1.00 93.00 101 VAL A O 1
ATOM 757 N N . TYR A 1 102 ? 5.364 -0.813 -8.302 1.00 94.19 102 TYR A N 1
ATOM 758 C CA . TYR A 1 102 ? 4.038 -0.342 -7.936 1.00 94.19 102 TYR A CA 1
ATOM 759 C C . TYR A 1 102 ? 3.015 -1.451 -8.169 1.00 94.19 102 TYR A C 1
ATOM 761 O O . TYR A 1 102 ? 3.044 -2.129 -9.194 1.00 94.19 102 TYR A O 1
ATOM 769 N N . VAL A 1 103 ? 2.072 -1.594 -7.242 1.00 96.50 103 VAL A N 1
ATOM 770 C CA . VAL A 1 103 ? 0.912 -2.475 -7.376 1.00 96.50 103 VAL A CA 1
ATOM 771 C C . VAL A 1 103 ? -0.343 -1.633 -7.206 1.00 96.50 103 VAL A C 1
ATOM 773 O O . VAL A 1 103 ? -0.639 -1.140 -6.118 1.00 96.50 103 VAL A O 1
ATOM 776 N N . PHE A 1 104 ? -1.070 -1.446 -8.297 1.00 95.25 104 PHE A N 1
ATOM 777 C CA . PHE A 1 104 ? -2.297 -0.666 -8.361 1.00 95.25 104 PHE A CA 1
ATOM 778 C C . PHE A 1 104 ? -3.522 -1.560 -8.245 1.00 95.25 104 PHE A C 1
ATOM 780 O O . PHE A 1 104 ? -3.558 -2.647 -8.811 1.00 95.25 104 PHE A O 1
ATOM 787 N N . TYR A 1 105 ? -4.547 -1.054 -7.573 1.00 95.56 105 TYR A N 1
ATOM 788 C CA . TYR A 1 105 ? -5.869 -1.652 -7.455 1.00 95.56 105 TYR A CA 1
ATOM 789 C C . TYR A 1 105 ? -6.873 -0.656 -8.020 1.00 95.56 105 TYR A C 1
ATOM 791 O O . TYR A 1 105 ? -7.261 0.307 -7.353 1.00 95.56 105 TYR A O 1
ATOM 799 N N . LEU A 1 106 ? -7.257 -0.868 -9.278 1.00 92.94 106 LEU A N 1
ATOM 800 C CA . LEU A 1 106 ? -8.226 -0.033 -9.977 1.00 92.94 106 LEU A CA 1
ATOM 801 C C . LEU A 1 106 ? -9.658 -0.475 -9.645 1.00 92.94 106 LEU A C 1
ATOM 803 O O . LEU A 1 106 ? -9.937 -1.676 -9.690 1.00 92.94 106 LEU A O 1
ATOM 807 N N . PRO A 1 107 ? -10.579 0.459 -9.353 1.00 90.00 107 PRO A N 1
ATOM 808 C CA . PRO A 1 107 ? -12.003 0.149 -9.251 1.00 90.00 107 PRO A CA 1
ATOM 809 C C . PRO A 1 107 ? -12.525 -0.521 -10.532 1.00 90.00 107 PRO A C 1
ATOM 811 O O . PRO A 1 107 ? -12.037 -0.249 -11.628 1.00 90.00 107 PRO A O 1
ATOM 814 N N . ALA A 1 108 ? -13.543 -1.379 -10.418 1.00 84.38 108 ALA A N 1
ATOM 815 C CA . ALA A 1 108 ? -14.034 -2.210 -11.527 1.00 84.38 108 ALA A CA 1
ATOM 816 C C . ALA A 1 108 ? -14.457 -1.428 -12.792 1.00 84.38 108 ALA A C 1
ATOM 818 O O . ALA A 1 108 ? -14.378 -1.967 -13.896 1.00 84.38 108 ALA A O 1
ATOM 819 N N . GLY A 1 109 ? -14.913 -0.181 -12.630 1.00 80.19 109 GLY A N 1
ATOM 820 C CA . GLY A 1 109 ? -15.326 0.704 -13.726 1.00 80.19 109 GLY A CA 1
ATOM 821 C C . GLY A 1 109 ? -14.191 1.517 -14.356 1.00 80.19 109 GLY A C 1
ATOM 822 O O . GLY A 1 109 ? -14.396 2.136 -15.399 1.00 80.19 109 GLY A O 1
ATOM 823 N N . SER A 1 110 ? -13.000 1.515 -13.756 1.00 85.31 110 SER A N 1
ATOM 824 C CA . SER A 1 110 ? -11.855 2.287 -14.229 1.00 85.31 110 SER A CA 1
ATOM 825 C C . SER A 1 110 ? -10.971 1.430 -15.144 1.00 85.31 110 SER A C 1
ATOM 827 O O . SER A 1 110 ? -10.841 0.217 -14.974 1.00 85.31 110 SER A O 1
ATOM 829 N N . ALA A 1 111 ? -10.326 2.065 -16.121 1.00 84.19 111 ALA A N 1
ATOM 830 C CA . ALA A 1 111 ? -9.393 1.401 -17.027 1.00 84.19 111 ALA A CA 1
ATOM 831 C C . ALA A 1 111 ? -7.993 2.006 -16.909 1.00 84.19 111 ALA A C 1
ATOM 833 O O . ALA A 1 111 ? -7.834 3.225 -16.780 1.00 84.19 111 ALA A O 1
ATOM 834 N N . TRP A 1 112 ? -6.977 1.149 -17.018 1.00 86.06 112 TRP A N 1
ATOM 835 C CA . TRP A 1 112 ? -5.598 1.585 -17.188 1.00 86.06 112 TRP A CA 1
ATOM 836 C C . TRP A 1 112 ? -5.434 2.187 -18.585 1.00 86.06 112 TRP A C 1
ATOM 838 O O . TRP A 1 112 ? -5.356 1.463 -19.576 1.00 86.06 112 TRP A O 1
ATOM 848 N N . ARG A 1 113 ? -5.447 3.518 -18.675 1.00 84.25 113 ARG A N 1
ATOM 849 C CA . ARG A 1 113 ? -5.236 4.270 -19.918 1.00 84.25 113 ARG A CA 1
ATOM 850 C C . ARG A 1 113 ? -4.272 5.412 -19.659 1.00 84.25 113 ARG A C 1
ATOM 852 O O . ARG A 1 113 ? -4.190 5.915 -18.536 1.00 84.25 113 ARG A O 1
ATOM 859 N N . GLU A 1 114 ? -3.574 5.835 -20.705 1.00 77.00 114 GLU A N 1
ATOM 860 C CA . GLU A 1 114 ? -2.582 6.902 -20.615 1.00 77.00 114 GLU A CA 1
ATOM 861 C C . GLU A 1 114 ? -3.203 8.213 -20.119 1.00 77.00 114 GLU A C 1
ATOM 863 O O . GLU A 1 114 ? -2.591 8.950 -19.350 1.00 77.00 114 GLU A O 1
ATOM 868 N N . GLU A 1 115 ? -4.455 8.483 -20.489 1.00 82.94 115 GLU A N 1
ATOM 869 C CA . GLU A 1 115 ? -5.179 9.693 -20.116 1.00 82.94 115 GLU A CA 1
ATOM 870 C C . GLU A 1 115 ? -5.840 9.630 -18.741 1.00 82.94 115 GLU A C 1
ATOM 872 O O . GLU A 1 115 ? -6.220 10.680 -18.214 1.00 82.94 115 GLU A O 1
ATOM 877 N N . THR A 1 116 ? -5.958 8.438 -18.146 1.00 84.12 116 THR A N 1
ATOM 878 C CA . THR A 1 116 ? -6.641 8.246 -16.866 1.00 84.12 116 THR A CA 1
ATOM 879 C C . THR A 1 116 ? -5.940 9.054 -15.782 1.00 84.12 116 THR A C 1
ATOM 881 O O . THR A 1 116 ? -4.775 8.823 -15.451 1.00 84.12 116 THR A O 1
ATOM 884 N N . ARG A 1 117 ? -6.647 10.028 -15.208 1.00 83.69 117 ARG A N 1
ATOM 885 C CA . ARG A 1 117 ? -6.081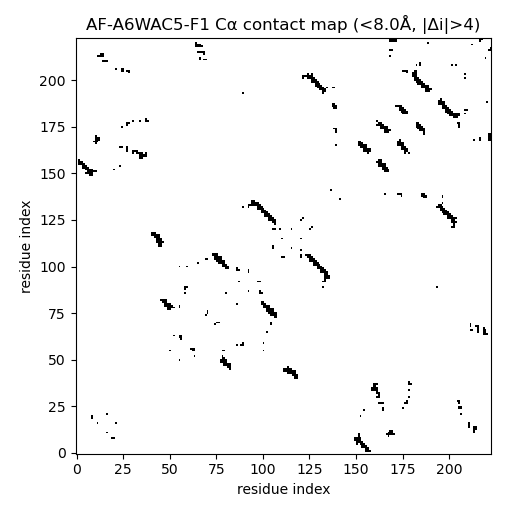 10.921 -14.197 1.00 83.69 117 ARG A CA 1
ATOM 886 C C . ARG A 1 117 ? -6.075 10.261 -12.831 1.00 83.69 117 ARG A C 1
ATOM 888 O O . ARG A 1 117 ? -7.075 9.707 -12.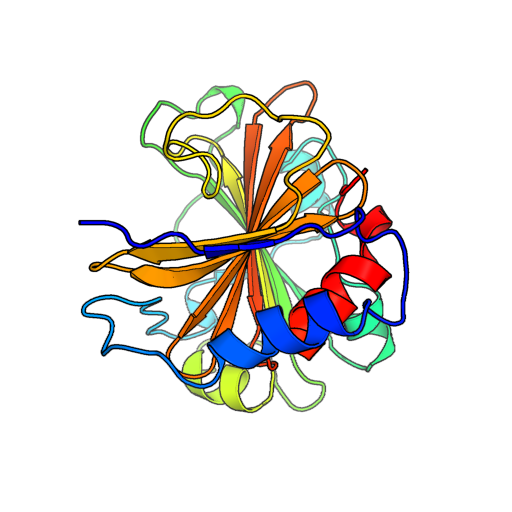371 1.00 83.69 117 ARG A O 1
ATOM 895 N N . PHE A 1 118 ? -4.954 10.430 -12.139 1.00 81.88 118 PHE A N 1
ATOM 896 C CA . PHE A 1 118 ? -4.749 9.871 -10.809 1.00 81.88 118 PHE A CA 1
ATOM 897 C C . PHE A 1 118 ? -5.808 10.351 -9.812 1.00 81.88 118 PHE A C 1
ATOM 899 O O . PHE A 1 118 ? -6.459 9.563 -9.133 1.00 81.88 118 PHE A O 1
ATOM 906 N N . ALA A 1 119 ? -6.025 11.667 -9.776 1.00 80.06 119 ALA A N 1
ATOM 907 C CA . ALA A 1 119 ? -6.935 12.308 -8.836 1.00 80.06 119 ALA A CA 1
ATOM 908 C C . ALA A 1 119 ? -8.407 11.913 -9.039 1.00 80.06 119 ALA A C 1
ATOM 910 O O . ALA A 1 119 ? -9.164 11.904 -8.073 1.00 80.06 119 ALA A O 1
ATOM 911 N N . GLU A 1 120 ? -8.816 11.608 -10.272 1.00 82.81 120 GLU A N 1
ATOM 912 C CA . GLU A 1 120 ? -10.191 11.203 -10.594 1.00 82.81 120 GLU A CA 1
ATOM 913 C C . GLU A 1 120 ? -10.426 9.760 -10.141 1.00 82.81 120 GLU A C 1
ATOM 915 O O . GLU A 1 120 ? -11.265 9.524 -9.277 1.00 82.81 120 GLU A O 1
ATOM 920 N N . THR A 1 121 ? -9.574 8.833 -10.582 1.00 84.12 121 THR A N 1
ATOM 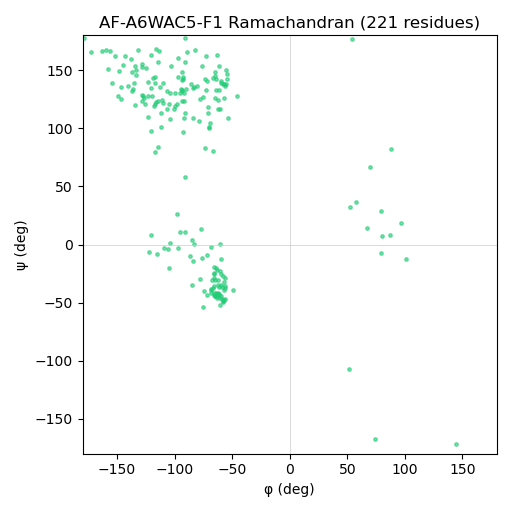921 C CA . THR A 1 121 ? -9.614 7.412 -10.180 1.00 84.12 121 THR A CA 1
ATOM 922 C C . THR A 1 121 ? -9.502 7.231 -8.661 1.00 84.12 121 THR A C 1
ATOM 924 O O . THR A 1 121 ? -10.092 6.336 -8.064 1.00 84.12 121 THR A O 1
ATOM 927 N N . ARG A 1 122 ? -8.766 8.119 -7.988 1.00 82.19 122 ARG A N 1
ATOM 928 C CA . ARG A 1 122 ? -8.659 8.142 -6.525 1.00 82.19 122 ARG A CA 1
ATOM 929 C C . ARG A 1 122 ? -9.963 8.488 -5.819 1.00 82.19 122 ARG A C 1
ATOM 931 O O . ARG A 1 122 ? -10.228 7.913 -4.769 1.00 82.19 122 ARG A O 1
ATOM 938 N N . ARG A 1 123 ? -10.789 9.379 -6.376 1.00 81.69 123 ARG A N 1
ATOM 939 C CA . ARG A 1 123 ? -12.135 9.642 -5.830 1.00 81.69 123 ARG A CA 1
ATOM 940 C C . ARG A 1 123 ? -13.047 8.424 -5.956 1.00 81.69 123 ARG A C 1
ATOM 942 O O . ARG A 1 123 ? -13.952 8.271 -5.149 1.00 81.69 123 ARG A O 1
ATOM 949 N N . GLU A 1 124 ? -12.770 7.558 -6.925 1.00 84.94 124 GLU A N 1
ATOM 950 C CA . GLU A 1 124 ? -13.445 6.269 -7.112 1.00 84.94 124 GLU A CA 1
ATOM 951 C C . GLU A 1 124 ? -12.855 5.156 -6.225 1.00 84.94 124 GLU A C 1
ATOM 953 O O . GLU A 1 124 ? -13.327 4.022 -6.252 1.00 84.94 124 GLU A O 1
ATOM 958 N N . GLY A 1 125 ? -11.846 5.470 -5.405 1.00 85.94 125 GLY A N 1
ATOM 959 C CA . GLY A 1 125 ? -11.264 4.544 -4.439 1.00 85.94 125 GLY A CA 1
ATOM 960 C C . GLY A 1 125 ? -10.002 3.825 -4.907 1.00 85.94 125 GLY A C 1
ATOM 961 O O . GLY A 1 125 ? -9.667 2.815 -4.293 1.00 85.94 125 GLY A O 1
ATOM 962 N N . LEU A 1 126 ? -9.295 4.315 -5.941 1.00 90.31 126 LEU A N 1
ATOM 963 C CA . LEU A 1 126 ? -7.960 3.809 -6.296 1.00 90.31 126 LEU A CA 1
ATOM 964 C C . LEU A 1 126 ? -7.091 3.672 -5.042 1.00 90.31 126 LEU A C 1
ATOM 966 O O . LEU A 1 126 ? -6.898 4.631 -4.286 1.00 90.31 126 LEU A O 1
ATOM 970 N N . THR A 1 127 ? -6.529 2.480 -4.890 1.00 93.81 127 THR A N 1
ATOM 971 C CA . THR A 1 127 ? -5.496 2.186 -3.907 1.00 93.81 127 THR A CA 1
ATOM 972 C C . THR A 1 127 ? -4.295 1.640 -4.643 1.00 93.81 127 THR A C 1
ATOM 974 O O . THR A 1 127 ? -4.429 0.861 -5.582 1.00 93.81 127 THR A O 1
ATOM 977 N N . PHE A 1 128 ? -3.105 2.033 -4.231 1.00 93.19 128 PHE A N 1
ATOM 978 C CA . PHE A 1 128 ? -1.887 1.456 -4.761 1.00 93.19 128 PHE A CA 1
ATOM 979 C C . PHE A 1 128 ? -0.837 1.378 -3.675 1.00 93.19 128 PHE A C 1
ATOM 981 O O . PHE A 1 128 ? -0.876 2.130 -2.703 1.00 93.19 128 PHE A O 1
ATOM 988 N N . LEU A 1 129 ? 0.086 0.447 -3.837 1.00 94.25 129 LEU A N 1
ATOM 989 C CA . LEU A 1 129 ? 1.240 0.316 -2.972 1.00 94.25 129 LEU A CA 1
ATOM 990 C C . LEU A 1 129 ? 2.506 0.353 -3.808 1.00 94.25 129 LEU A C 1
ATOM 992 O O . LEU A 1 129 ? 2.487 -0.033 -4.975 1.00 94.25 129 LEU A O 1
ATOM 996 N N . TRP A 1 130 ? 3.600 0.810 -3.221 1.00 92.19 130 TRP A N 1
ATOM 997 C CA . TRP A 1 130 ? 4.913 0.676 -3.828 1.00 92.19 130 TRP A CA 1
ATOM 998 C C . TRP A 1 130 ? 5.940 0.186 -2.828 1.00 92.19 130 TRP A C 1
ATOM 1000 O O . TRP A 1 130 ? 5.859 0.480 -1.634 1.00 92.19 130 TRP A O 1
ATOM 1010 N N . LEU A 1 131 ? 6.927 -0.528 -3.357 1.00 91.06 131 LEU A N 1
ATOM 1011 C CA . LEU A 1 131 ? 8.114 -0.970 -2.645 1.00 91.06 131 LEU A CA 1
ATOM 1012 C C . LEU A 1 131 ? 9.290 -0.219 -3.230 1.00 91.06 131 LEU A C 1
ATOM 1014 O O . LEU A 1 131 ? 9.619 -0.419 -4.396 1.00 91.06 131 LEU A O 1
ATOM 1018 N N . ARG A 1 132 ? 9.900 0.661 -2.439 1.00 87.69 132 ARG A N 1
ATOM 1019 C CA . ARG A 1 132 ? 11.025 1.486 -2.879 1.00 87.69 132 ARG A CA 1
ATOM 1020 C C . ARG A 1 132 ? 12.309 1.043 -2.188 1.00 87.69 132 ARG A C 1
ATOM 1022 O O . ARG A 1 132 ? 12.385 1.116 -0.964 1.00 87.69 132 ARG A O 1
ATOM 1029 N N . ALA A 1 133 ? 13.309 0.659 -2.975 1.00 84.12 133 ALA A N 1
ATOM 1030 C CA . ALA A 1 133 ? 14.666 0.356 -2.511 1.00 84.12 133 ALA A CA 1
ATOM 1031 C C . ALA A 1 133 ? 15.605 1.571 -2.690 1.00 84.12 133 ALA A C 1
ATOM 1033 O O . ALA A 1 133 ? 15.285 2.484 -3.454 1.00 84.12 133 ALA A O 1
ATOM 1034 N N . GLY A 1 134 ? 16.740 1.599 -1.977 1.00 71.44 134 GLY A N 1
ATOM 1035 C CA . GLY A 1 134 ? 17.826 2.594 -2.136 1.00 71.44 134 GLY A CA 1
ATOM 1036 C C . GLY A 1 134 ? 17.612 3.975 -1.485 1.00 71.44 134 GLY A C 1
ATOM 1037 O O . GLY A 1 134 ? 18.533 4.795 -1.413 1.00 71.44 134 GLY A O 1
ATOM 1038 N N . TYR A 1 135 ? 16.415 4.247 -0.952 1.00 66.88 135 TYR A N 1
ATOM 1039 C CA . TYR A 1 135 ? 16.027 5.586 -0.498 1.00 66.88 135 TYR A CA 1
ATOM 1040 C C . TYR A 1 135 ? 15.886 5.706 1.022 1.00 66.88 135 TYR A C 1
ATOM 1042 O O . TYR A 1 135 ? 14.994 5.068 1.569 1.00 66.88 135 TYR A O 1
ATOM 1050 N N . GLY A 1 136 ? 16.616 6.658 1.626 1.00 61.84 136 GLY A N 1
ATOM 1051 C CA . GLY A 1 136 ? 16.309 7.353 2.894 1.00 61.84 136 GLY A CA 1
ATOM 1052 C C . GLY A 1 136 ? 16.032 6.507 4.148 1.00 61.84 136 GLY A C 1
ATOM 1053 O O . GLY A 1 136 ? 16.006 5.285 4.106 1.00 61.84 136 GLY A O 1
ATOM 1054 N N . VAL A 1 137 ? 15.816 7.178 5.284 1.00 62.22 137 VAL A N 1
ATOM 1055 C CA . VAL A 1 137 ? 15.300 6.520 6.498 1.00 62.22 137 VAL A CA 1
ATOM 1056 C C . VAL A 1 137 ? 13.817 6.194 6.266 1.00 62.22 137 VAL A C 1
ATOM 1058 O O . VAL A 1 137 ? 13.090 7.053 5.750 1.00 62.22 137 VAL A O 1
ATOM 1061 N N . PRO A 1 138 ? 13.350 4.973 6.574 1.00 63.69 138 PRO A N 1
ATOM 1062 C CA . PRO A 1 138 ? 11.934 4.649 6.496 1.00 63.69 138 PRO A CA 1
ATOM 1063 C C . PRO A 1 138 ? 11.120 5.544 7.422 1.00 63.69 138 PRO A C 1
ATOM 1065 O O . PRO A 1 138 ? 11.491 5.761 8.566 1.00 63.69 138 PRO A O 1
ATOM 1068 N N . TRP A 1 139 ? 9.959 6.015 6.979 1.00 67.62 139 TRP A N 1
ATOM 1069 C CA . TRP A 1 139 ? 8.936 6.486 7.912 1.00 67.62 139 TRP A CA 1
ATOM 1070 C C . TRP A 1 139 ? 8.013 5.294 8.222 1.00 67.62 139 TRP A C 1
ATOM 1072 O O . TRP A 1 139 ? 7.564 4.650 7.267 1.00 67.62 139 TRP A O 1
ATOM 1082 N N . PRO A 1 140 ? 7.718 4.979 9.499 1.00 62.62 140 PRO A N 1
ATOM 1083 C CA . PRO A 1 140 ? 7.810 5.855 10.676 1.00 62.62 140 PRO A CA 1
ATOM 1084 C C . PRO A 1 140 ? 9.084 5.731 11.544 1.00 62.62 140 PRO A C 1
ATOM 1086 O O . PRO A 1 140 ? 9.020 6.014 12.734 1.00 62.62 140 PRO A O 1
ATOM 1089 N N . GLU A 1 141 ? 10.230 5.302 11.012 1.00 63.00 141 GLU A N 1
ATOM 1090 C CA . GLU A 1 141 ? 11.487 5.141 11.774 1.00 63.00 141 GLU A CA 1
ATOM 1091 C C . GLU A 1 141 ? 12.329 6.431 11.909 1.00 63.00 141 GLU A C 1
ATOM 1093 O O . GLU A 1 141 ? 13.414 6.400 12.495 1.00 63.00 141 GLU A O 1
ATOM 1098 N N . GLU A 1 142 ? 11.852 7.579 11.412 1.00 51.25 142 GLU A N 1
ATOM 1099 C CA . GLU A 1 142 ? 12.492 8.877 11.667 1.00 51.25 142 GLU A CA 1
ATOM 1100 C C . GLU A 1 142 ? 12.316 9.274 13.148 1.00 51.25 142 GLU A C 1
ATOM 1102 O O . GLU A 1 142 ? 11.246 9.700 13.566 1.00 51.25 142 GLU A O 1
ATOM 1107 N N . GLU A 1 143 ? 13.415 9.130 13.899 1.00 39.69 143 GLU A N 1
ATOM 1108 C CA . GLU A 1 143 ? 13.689 9.621 15.263 1.00 39.69 143 GLU A CA 1
ATOM 1109 C C . GLU A 1 143 ? 13.271 8.728 16.454 1.00 39.69 143 GLU A C 1
ATOM 1111 O O . GLU A 1 143 ? 12.306 8.955 17.170 1.00 39.69 143 GLU A O 1
ATOM 1116 N N . GLY A 1 144 ? 14.139 7.751 16.750 1.00 38.16 144 GLY A N 1
ATOM 1117 C CA . GLY A 1 144 ? 14.805 7.714 18.059 1.00 38.16 144 GLY A CA 1
ATOM 1118 C C . GLY A 1 144 ? 13.963 7.376 19.291 1.00 38.16 144 GLY A C 1
ATOM 1119 O O . GLY A 1 144 ? 13.897 8.161 20.229 1.00 38.16 144 GLY A O 1
ATOM 1120 N N . GLY A 1 145 ? 13.459 6.149 19.373 1.00 38.78 145 GLY A N 1
ATOM 1121 C CA . GLY A 1 145 ? 13.073 5.563 20.654 1.00 38.78 145 GLY A CA 1
ATOM 1122 C C . GLY A 1 145 ? 13.137 4.040 20.596 1.00 38.78 145 GLY A C 1
ATOM 1123 O O . GLY A 1 145 ? 12.742 3.470 19.574 1.00 38.78 145 GLY A O 1
ATOM 1124 N N . PRO A 1 146 ? 13.642 3.355 21.643 1.00 39.44 146 PRO A N 1
ATOM 1125 C CA . PRO A 1 146 ? 13.565 1.902 21.704 1.00 39.44 146 PRO A CA 1
ATOM 1126 C C . PRO A 1 146 ? 12.107 1.473 21.531 1.00 39.44 146 PRO A C 1
ATOM 1128 O O . PRO A 1 146 ? 11.186 2.163 21.971 1.00 39.44 146 PRO A O 1
ATOM 1131 N N . VAL A 1 147 ? 11.888 0.323 20.893 1.00 46.22 147 VAL A N 1
ATOM 1132 C CA . VAL A 1 147 ? 10.586 -0.350 20.907 1.00 46.22 147 VAL A CA 1
ATOM 1133 C C . VAL A 1 147 ? 10.347 -0.813 22.346 1.00 46.22 147 VAL A C 1
ATOM 1135 O O . VAL A 1 147 ? 10.643 -1.945 22.717 1.00 46.22 147 VAL A O 1
ATOM 1138 N N . GLY A 1 148 ? 9.906 0.110 23.200 1.00 42.09 148 GLY A N 1
ATOM 1139 C CA . GLY A 1 148 ? 9.369 -0.203 24.508 1.00 42.09 148 GLY A CA 1
ATOM 1140 C C . GLY A 1 148 ? 8.132 -1.054 24.282 1.00 42.09 148 GLY A C 1
ATOM 1141 O O . GLY A 1 148 ? 7.226 -0.660 23.553 1.00 42.09 148 GLY A O 1
ATOM 1142 N N . VAL A 1 149 ? 8.115 -2.235 24.888 1.00 46.09 149 VAL A N 1
ATOM 1143 C CA . VAL A 1 149 ? 7.132 -3.315 24.692 1.00 46.09 149 VAL A CA 1
ATOM 1144 C C . VAL A 1 149 ? 5.685 -2.897 25.055 1.00 46.09 149 VAL A C 1
ATOM 1146 O O . VAL A 1 149 ? 4.754 -3.680 24.900 1.00 46.09 149 VAL A O 1
ATOM 1149 N N . GLU A 1 150 ? 5.457 -1.650 25.481 1.00 47.59 150 GLU A N 1
ATOM 1150 C CA . GLU A 1 150 ? 4.165 -1.152 25.967 1.00 47.59 150 GLU A CA 1
ATOM 1151 C C . GLU A 1 150 ? 3.589 0.067 25.216 1.00 47.59 150 GLU A C 1
ATOM 1153 O O . GLU A 1 150 ? 2.439 0.433 25.475 1.00 47.59 150 GLU A O 1
ATOM 1158 N N . GLU A 1 151 ? 4.316 0.678 24.271 1.00 51.94 151 GLU A N 1
ATOM 1159 C CA . GLU A 1 151 ? 3.827 1.837 23.502 1.00 51.94 151 GLU A CA 1
ATOM 1160 C C . GLU A 1 151 ? 3.600 1.467 22.037 1.00 51.94 151 GLU A C 1
ATOM 1162 O O . GLU A 1 151 ? 4.516 1.327 21.227 1.00 51.94 151 GLU A O 1
ATOM 1167 N N . THR A 1 152 ? 2.336 1.251 21.703 1.00 63.44 152 THR A N 1
ATOM 1168 C CA . THR A 1 152 ? 1.917 0.595 20.456 1.00 63.44 152 THR A CA 1
ATOM 1169 C C . THR A 1 152 ? 1.140 1.510 19.526 1.00 63.44 152 THR A C 1
ATOM 1171 O O . THR A 1 152 ? 0.883 1.100 18.392 1.00 63.44 152 THR A O 1
ATOM 1174 N N . ALA A 1 153 ? 0.771 2.711 19.980 1.00 69.25 153 ALA A N 1
ATOM 1175 C CA . ALA A 1 153 ? 0.200 3.742 1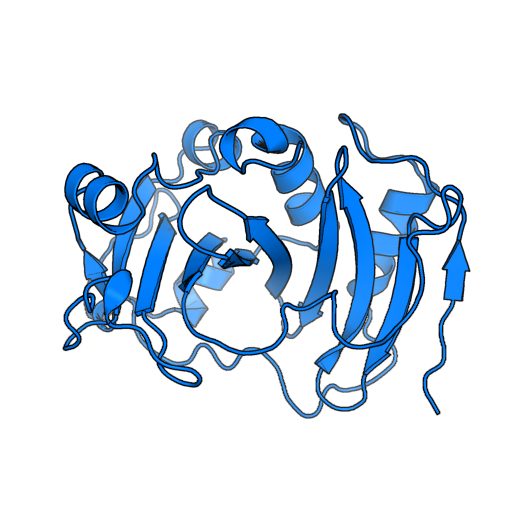9.138 1.00 69.25 153 ALA A CA 1
ATOM 1176 C C . ALA A 1 153 ? 0.551 5.160 19.621 1.00 69.25 153 ALA A C 1
ATOM 1178 O O . ALA A 1 153 ? 0.301 5.514 20.776 1.00 69.25 153 ALA A O 1
ATOM 1179 N N . THR A 1 154 ? 1.088 5.977 18.715 1.00 76.56 154 THR A N 1
ATOM 1180 C CA . THR A 1 154 ? 1.505 7.360 18.998 1.00 76.56 154 THR A CA 1
ATOM 1181 C C . THR A 1 154 ? 0.878 8.292 17.980 1.00 76.56 154 THR A C 1
ATOM 1183 O O . THR A 1 154 ? 1.068 8.112 16.776 1.00 76.56 154 THR A O 1
ATOM 1186 N N . ILE A 1 155 ? 0.135 9.296 18.445 1.00 77.94 155 ILE A N 1
ATOM 1187 C CA . ILE A 1 155 ? -0.337 10.389 17.598 1.00 77.94 155 ILE A CA 1
ATOM 1188 C C . ILE A 1 155 ? 0.711 11.489 17.662 1.00 77.94 155 ILE A C 1
ATOM 1190 O O . ILE A 1 155 ? 0.899 12.111 18.705 1.00 77.94 155 ILE A O 1
ATOM 1194 N N . GLY A 1 156 ? 1.380 11.731 16.544 1.00 74.25 156 GLY A N 1
ATOM 1195 C CA . GLY A 1 156 ? 2.358 12.798 16.413 1.00 74.25 156 GLY A CA 1
ATOM 1196 C C . GLY A 1 156 ? 1.891 13.876 15.448 1.00 74.25 156 GLY A C 1
ATOM 1197 O O . GLY A 1 156 ? 0.945 13.710 14.669 1.00 74.25 156 GLY A O 1
ATOM 1198 N N . ARG A 1 157 ? 2.588 15.010 15.484 1.00 71.75 157 ARG A N 1
ATOM 1199 C CA . ARG A 1 157 ? 2.388 16.103 14.537 1.00 71.75 157 ARG A CA 1
ATOM 1200 C C . ARG A 1 157 ? 3.708 16.521 13.918 1.00 71.75 157 ARG A C 1
ATOM 1202 O O . ARG A 1 157 ? 4.639 16.911 14.625 1.00 71.75 157 ARG A O 1
ATOM 1209 N N . ASP A 1 158 ? 3.719 16.570 12.592 1.00 66.81 158 ASP A N 1
ATOM 1210 C CA . ASP A 1 158 ? 4.796 17.163 11.814 1.00 66.81 158 ASP A CA 1
ATOM 1211 C C . ASP A 1 158 ? 4.295 18.411 11.053 1.00 66.81 158 ASP A C 1
ATOM 1213 O O . ASP A 1 158 ? 3.338 18.325 10.279 1.00 66.81 158 ASP A O 1
ATOM 1217 N N . PRO A 1 159 ? 4.900 19.599 11.230 1.00 63.06 159 PRO A N 1
ATOM 1218 C CA . PRO A 1 159 ? 4.495 20.807 10.505 1.00 63.06 159 PRO A CA 1
ATOM 1219 C C . PRO A 1 159 ? 4.559 20.688 8.970 1.00 63.06 159 PRO A C 1
ATOM 1221 O O . PRO A 1 159 ? 3.812 21.381 8.266 1.00 63.06 159 PRO A O 1
ATOM 1224 N N . ALA A 1 160 ? 5.434 19.829 8.433 1.00 62.53 160 ALA A N 1
ATOM 1225 C CA . ALA A 1 160 ? 5.550 19.609 6.993 1.00 62.53 160 ALA A CA 1
ATOM 1226 C C . ALA A 1 160 ? 4.540 18.568 6.474 1.00 62.53 160 ALA A C 1
ATOM 1228 O O . ALA A 1 160 ? 4.001 18.740 5.378 1.00 62.53 160 ALA A O 1
ATOM 1229 N N . SER A 1 161 ? 4.243 17.543 7.275 1.00 63.06 161 SER A N 1
ATOM 1230 C CA . SER A 1 161 ? 3.553 16.306 6.880 1.00 63.06 161 SER A CA 1
ATOM 1231 C C . SER A 1 161 ? 2.241 16.057 7.633 1.00 63.06 161 SER A C 1
ATOM 1233 O O . SER A 1 161 ? 1.610 15.020 7.440 1.00 63.06 161 SER A O 1
ATOM 1235 N N . GLY A 1 162 ? 1.767 17.022 8.422 1.00 74.06 162 GLY A N 1
ATOM 1236 C CA . GLY A 1 162 ? 0.485 16.982 9.127 1.00 74.06 162 GLY A CA 1
ATOM 1237 C C . GLY A 1 162 ? 0.456 16.057 10.346 1.00 74.06 162 GLY A C 1
ATOM 1238 O O . GLY A 1 162 ? 1.489 15.616 10.848 1.00 74.06 162 GLY A O 1
ATOM 1239 N N . ASP A 1 163 ? -0.757 15.800 10.838 1.00 83.06 163 ASP A N 1
ATOM 1240 C CA . ASP A 1 163 ? -0.983 14.851 11.928 1.00 83.06 163 ASP A CA 1
ATOM 1241 C C . ASP A 1 163 ? -0.779 13.415 11.413 1.00 83.06 163 ASP A C 1
ATOM 1243 O O . ASP A 1 163 ? -1.180 13.069 10.294 1.00 83.06 163 ASP A O 1
ATOM 1247 N N . PHE A 1 164 ? -0.158 12.579 12.236 1.00 85.44 164 PHE A N 1
ATOM 1248 C CA . PHE A 1 164 ? 0.088 11.178 11.934 1.00 85.44 164 PHE A CA 1
ATOM 1249 C C . PHE A 1 164 ? -0.174 10.294 13.147 1.00 85.44 164 PHE A C 1
ATOM 1251 O O . PHE A 1 164 ? -0.171 10.752 14.285 1.00 85.44 164 PHE A O 1
ATOM 1258 N N . LEU A 1 165 ? -0.383 9.011 12.886 1.00 88.38 165 LEU A N 1
ATOM 1259 C CA . LEU A 1 165 ? -0.515 7.969 13.890 1.00 88.38 165 LEU A CA 1
ATOM 1260 C C . LEU A 1 165 ? 0.466 6.857 13.547 1.00 88.38 165 LEU A C 1
ATOM 1262 O O . LEU A 1 165 ? 0.443 6.352 12.431 1.00 88.38 165 LEU A O 1
ATOM 1266 N N . THR A 1 166 ? 1.301 6.435 14.480 1.00 88.50 166 THR A N 1
ATOM 1267 C CA . THR A 1 166 ? 1.977 5.141 14.375 1.00 88.50 166 THR A CA 1
ATOM 1268 C C . THR A 1 166 ? 1.137 4.099 15.095 1.00 88.50 166 THR A C 1
ATOM 1270 O O . THR A 1 166 ? 0.484 4.404 16.088 1.00 88.50 166 THR A O 1
ATOM 1273 N N . LEU A 1 167 ? 1.095 2.880 14.572 1.00 88.50 167 LEU A N 1
ATOM 1274 C CA . LEU A 1 167 ? 0.437 1.739 15.197 1.00 88.50 167 LEU A CA 1
ATOM 1275 C C . LEU A 1 167 ? 1.246 0.468 14.944 1.00 88.50 167 LEU A C 1
ATOM 1277 O O . LEU A 1 167 ? 2.078 0.432 14.041 1.00 88.50 167 LEU A O 1
ATOM 1281 N N . THR A 1 168 ? 1.015 -0.582 15.725 1.00 89.00 168 THR A N 1
ATOM 1282 C CA . THR A 1 168 ? 1.659 -1.887 15.504 1.00 89.00 168 THR A CA 1
ATOM 1283 C C . THR A 1 168 ? 0.658 -2.871 14.906 1.00 89.00 168 THR A C 1
ATOM 1285 O O . THR A 1 168 ? -0.374 -3.140 15.522 1.00 89.00 168 THR A O 1
ATOM 1288 N N . VAL A 1 169 ? 0.953 -3.416 13.723 1.00 89.75 169 VAL A N 1
ATOM 1289 C CA . VAL A 1 169 ? 0.207 -4.527 13.105 1.00 89.75 169 VAL A CA 1
ATOM 1290 C C . VAL A 1 169 ? 1.058 -5.780 13.211 1.00 89.75 169 VAL A C 1
ATOM 1292 O O . VAL A 1 169 ? 2.157 -5.828 12.664 1.00 89.75 169 VAL A O 1
ATOM 1295 N N . SER A 1 170 ? 0.566 -6.777 13.942 1.00 87.62 170 SER A N 1
ATOM 1296 C CA . SER A 1 170 ? 1.364 -7.930 14.373 1.00 87.62 170 SER A CA 1
ATOM 1297 C C . SER A 1 170 ? 2.669 -7.508 15.059 1.00 87.62 170 SER A C 1
ATOM 1299 O O . SER A 1 170 ? 2.600 -7.027 16.186 1.00 87.62 170 SER A O 1
ATOM 1301 N N . SER A 1 171 ? 3.837 -7.648 14.432 1.00 85.88 171 SER A N 1
ATOM 1302 C CA . SER A 1 171 ? 5.116 -7.178 14.993 1.00 85.88 171 SER A CA 1
ATOM 1303 C C . SER A 1 171 ? 5.650 -5.908 14.315 1.00 85.88 171 SER A C 1
ATOM 1305 O O . SER A 1 171 ? 6.673 -5.361 14.723 1.00 85.88 171 SER A O 1
ATOM 1307 N N . THR A 1 172 ? 4.968 -5.418 13.279 1.00 87.44 172 THR A N 1
ATOM 1308 C CA . THR A 1 172 ? 5.466 -4.352 12.411 1.00 87.44 172 THR A CA 1
ATOM 1309 C C . THR A 1 172 ? 4.876 -3.002 12.797 1.00 87.44 172 THR A C 1
ATOM 1311 O O . THR A 1 172 ? 3.657 -2.840 12.907 1.00 87.44 172 THR A O 1
ATOM 1314 N N . ARG A 1 173 ? 5.740 -1.995 12.957 1.00 87.50 173 ARG A N 1
ATOM 1315 C CA . ARG A 1 173 ? 5.315 -0.607 13.149 1.00 87.50 173 ARG A CA 1
ATOM 1316 C C . ARG A 1 173 ? 4.895 -0.004 11.811 1.00 87.50 173 ARG A C 1
ATOM 1318 O O . ARG A 1 173 ? 5.664 0.024 10.856 1.00 87.50 173 ARG A O 1
ATOM 1325 N N . VAL A 1 174 ? 3.677 0.515 11.773 1.00 90.25 174 VAL A N 1
ATOM 1326 C CA . VAL A 1 174 ? 3.060 1.123 10.600 1.00 90.25 174 VAL A CA 1
ATOM 1327 C C . VAL A 1 174 ? 2.729 2.569 10.917 1.00 90.25 174 VAL A C 1
ATOM 1329 O O . VAL A 1 174 ? 2.057 2.868 11.901 1.00 90.25 174 VAL A O 1
ATOM 1332 N N . GLY A 1 175 ? 3.176 3.475 10.062 1.00 90.56 175 GLY A N 1
ATOM 1333 C CA . GLY A 1 175 ? 2.742 4.858 10.085 1.00 90.56 175 GLY A CA 1
ATOM 1334 C C . GLY A 1 175 ? 1.458 5.034 9.274 1.00 90.56 175 GLY A C 1
ATOM 1335 O O . GLY A 1 175 ? 1.331 4.498 8.177 1.00 90.56 175 GLY A O 1
ATOM 1336 N N . VAL A 1 176 ? 0.522 5.819 9.796 1.00 91.69 176 VAL A N 1
ATOM 1337 C CA . VAL A 1 176 ? -0.757 6.197 9.193 1.00 91.69 176 VAL A CA 1
ATOM 1338 C C . VAL A 1 176 ? -0.852 7.718 9.121 1.00 91.69 176 VAL A C 1
ATOM 1340 O O . VAL A 1 176 ? -0.681 8.419 10.115 1.00 91.69 176 VAL A O 1
ATOM 1343 N N . GLN A 1 177 ? -1.151 8.243 7.940 1.00 90.00 177 GLN A N 1
ATOM 1344 C CA . GLN A 1 177 ? -1.399 9.666 7.712 1.00 90.00 177 GLN A CA 1
ATOM 1345 C C . GLN A 1 177 ? -2.651 9.834 6.866 1.00 90.00 177 GLN A C 1
ATOM 1347 O O . GLN A 1 177 ? -2.904 9.037 5.964 1.00 90.00 177 GLN A O 1
ATOM 1352 N N . TYR A 1 178 ? -3.413 10.897 7.112 1.00 87.75 178 TYR A N 1
ATOM 1353 C CA . TYR A 1 178 ? -4.540 11.267 6.263 1.00 87.75 178 TYR A CA 1
ATOM 1354 C C . TYR A 1 178 ? -4.422 12.704 5.800 1.00 87.75 178 TYR A C 1
ATOM 1356 O O . TYR A 1 178 ? -4.390 13.636 6.599 1.00 87.75 178 TYR A O 1
ATOM 1364 N N . GLN A 1 179 ? -4.377 12.893 4.486 1.00 82.25 179 GLN A N 1
ATOM 1365 C CA . GLN A 1 179 ? -4.269 14.220 3.910 1.00 82.25 179 GLN A CA 1
ATOM 1366 C C . GLN A 1 179 ? -5.001 14.326 2.585 1.00 82.25 179 GLN A C 1
ATOM 1368 O O . GLN A 1 179 ? -4.860 13.490 1.691 1.00 82.25 179 GLN A O 1
ATOM 1373 N N . ARG A 1 180 ? -5.743 15.428 2.428 1.00 79.06 180 ARG A N 1
ATOM 1374 C CA . ARG A 1 180 ? -6.425 15.790 1.174 1.00 79.06 180 ARG A CA 1
ATOM 1375 C C . ARG A 1 180 ? -7.306 14.656 0.623 1.00 79.06 180 ARG A C 1
ATOM 1377 O O . ARG A 1 180 ? -7.414 14.515 -0.590 1.00 79.06 180 ARG A O 1
ATOM 1384 N N . GLY A 1 181 ? -7.901 13.831 1.487 1.00 80.81 181 GLY A N 1
ATOM 1385 C CA . GLY A 1 181 ? -8.714 12.687 1.061 1.00 80.81 181 GLY A CA 1
ATOM 1386 C C . GLY A 1 181 ? -7.915 11.454 0.633 1.00 80.81 181 GLY A C 1
ATOM 1387 O O . GLY A 1 181 ? -8.343 10.768 -0.286 1.00 80.81 181 GLY A O 1
ATOM 1388 N N . VAL A 1 182 ? -6.710 11.233 1.168 1.00 86.50 182 VAL A N 1
ATOM 1389 C CA . VAL A 1 182 ? -5.974 9.963 1.030 1.00 86.50 182 VAL A CA 1
ATOM 1390 C C . VAL A 1 182 ? -5.398 9.562 2.351 1.00 86.50 182 VAL A C 1
ATOM 1392 O O . VAL A 1 182 ? -4.819 10.391 3.056 1.00 86.50 182 VAL A O 1
ATOM 1395 N N . THR A 1 183 ? -5.498 8.270 2.618 1.00 90.75 183 THR A N 1
ATOM 1396 C CA . THR A 1 183 ? -4.730 7.621 3.660 1.00 90.75 183 THR A CA 1
ATOM 1397 C C . THR A 1 183 ? -3.435 7.071 3.087 1.00 90.75 183 THR A C 1
ATOM 1399 O O . THR A 1 183 ? -3.447 6.255 2.166 1.00 90.75 183 THR A O 1
ATOM 1402 N N . ARG A 1 184 ? -2.322 7.509 3.668 1.00 91.31 184 ARG A N 1
ATOM 1403 C CA . ARG A 1 184 ? -1.005 6.912 3.497 1.00 91.31 184 ARG A CA 1
ATOM 1404 C C . ARG A 1 184 ? -0.752 5.938 4.641 1.00 91.31 184 ARG A C 1
ATOM 1406 O O . ARG A 1 184 ? -0.898 6.318 5.800 1.00 91.31 184 ARG A O 1
ATOM 1413 N N . LEU A 1 185 ? -0.336 4.724 4.310 1.00 93.19 185 LEU A N 1
ATOM 1414 C CA . LEU A 1 185 ? 0.205 3.741 5.245 1.00 93.19 185 LEU A CA 1
ATOM 1415 C C . LEU A 1 185 ? 1.651 3.467 4.848 1.00 93.19 185 LEU A C 1
ATOM 1417 O O . LEU A 1 185 ? 1.920 3.366 3.653 1.00 93.19 185 LEU A O 1
ATOM 1421 N N . ALA A 1 186 ? 2.577 3.346 5.792 1.00 91.62 186 ALA A N 1
ATOM 1422 C CA . ALA A 1 186 ? 3.957 3.001 5.459 1.00 91.62 186 ALA A CA 1
ATOM 1423 C C . ALA A 1 186 ? 4.640 2.183 6.550 1.00 91.62 186 ALA A C 1
ATOM 1425 O O . ALA A 1 186 ? 4.332 2.340 7.731 1.00 91.62 186 ALA A O 1
ATOM 1426 N N . TRP A 1 187 ? 5.561 1.324 6.129 1.00 90.12 187 TRP A N 1
ATOM 1427 C CA . TRP A 1 187 ? 6.404 0.509 6.995 1.00 90.12 187 TRP A CA 1
ATOM 1428 C C . TRP A 1 187 ? 7.685 0.110 6.260 1.00 90.12 187 TRP A C 1
ATOM 1430 O O . TRP A 1 187 ? 7.791 0.236 5.034 1.00 90.12 187 TRP A O 1
ATOM 1440 N N . SER A 1 188 ? 8.644 -0.396 7.023 1.00 87.25 188 SER A N 1
ATOM 1441 C CA . SER A 1 188 ? 9.868 -1.001 6.507 1.00 87.25 188 SER A CA 1
ATOM 1442 C C . SER A 1 188 ? 9.648 -2.493 6.295 1.00 87.25 188 SER A C 1
ATOM 1444 O O . SER A 1 188 ? 9.144 -3.179 7.184 1.00 87.25 188 SER A O 1
ATOM 1446 N N . TYR A 1 189 ? 10.062 -3.014 5.146 1.00 87.00 189 TYR A N 1
ATOM 1447 C CA . TYR A 1 189 ? 10.145 -4.449 4.902 1.00 87.00 189 TYR A CA 1
ATOM 1448 C C . TYR A 1 189 ? 11.596 -4.838 4.644 1.00 87.00 189 TYR A C 1
ATOM 1450 O O . TYR A 1 189 ? 12.215 -4.346 3.702 1.00 87.00 189 TYR A O 1
ATOM 1458 N N . ARG A 1 190 ? 12.132 -5.732 5.476 1.00 83.69 190 ARG A N 1
ATOM 1459 C CA . ARG A 1 190 ? 13.477 -6.283 5.317 1.00 83.69 190 ARG A CA 1
ATOM 1460 C C . ARG A 1 190 ? 13.387 -7.663 4.685 1.00 83.69 190 ARG A C 1
ATOM 1462 O O . ARG A 1 190 ? 12.835 -8.588 5.275 1.00 83.69 190 ARG A O 1
ATOM 1469 N N . SER A 1 191 ? 13.952 -7.785 3.492 1.00 79.94 191 SER A N 1
ATOM 1470 C CA . SER A 1 191 ? 14.230 -9.075 2.862 1.00 79.94 191 SER A CA 1
ATOM 1471 C C . SER A 1 191 ? 15.643 -9.548 3.229 1.00 79.94 191 SER A C 1
ATOM 1473 O O . SER A 1 191 ? 16.378 -8.840 3.916 1.00 79.94 191 SER A O 1
ATOM 1475 N N . GLN A 1 192 ? 16.042 -10.737 2.771 1.00 75.88 192 GLN A N 1
ATOM 1476 C CA . GLN A 1 192 ? 17.412 -11.228 2.979 1.00 75.88 192 GLN A CA 1
ATOM 1477 C C . GLN A 1 192 ? 18.465 -10.334 2.305 1.00 75.88 192 GLN A C 1
ATOM 1479 O O . GLN A 1 192 ? 19.542 -10.145 2.864 1.00 75.88 192 GLN A O 1
ATOM 1484 N N . ASP A 1 193 ? 18.136 -9.752 1.147 1.00 72.38 193 ASP A N 1
ATOM 1485 C CA . ASP A 1 193 ? 19.110 -9.035 0.313 1.00 72.38 193 ASP A CA 1
ATOM 1486 C C . ASP A 1 193 ? 18.981 -7.506 0.386 1.00 72.38 193 ASP A C 1
ATOM 1488 O O . ASP A 1 193 ? 19.898 -6.791 -0.013 1.00 72.38 193 ASP A O 1
ATOM 1492 N N . ALA A 1 194 ? 17.822 -6.987 0.807 1.00 75.44 194 ALA A N 1
ATOM 1493 C CA . ALA A 1 194 ? 17.516 -5.560 0.723 1.00 75.44 194 ALA A CA 1
ATOM 1494 C C . ALA A 1 194 ? 16.427 -5.099 1.703 1.00 75.44 194 ALA A C 1
ATOM 1496 O O . ALA A 1 194 ? 15.476 -5.834 1.998 1.00 75.44 194 ALA A O 1
ATOM 1497 N N . ASP A 1 195 ? 16.533 -3.832 2.106 1.00 82.81 195 ASP A N 1
ATOM 1498 C CA . ASP A 1 195 ? 15.513 -3.097 2.853 1.00 82.81 195 ASP A CA 1
ATOM 1499 C C . ASP A 1 195 ? 14.628 -2.288 1.888 1.00 82.81 195 ASP A C 1
ATOM 1501 O O . ASP A 1 195 ? 15.111 -1.585 0.993 1.00 82.81 195 ASP A O 1
ATOM 1505 N N . PHE A 1 196 ? 13.315 -2.372 2.088 1.00 86.50 196 PHE A N 1
ATOM 1506 C CA . PH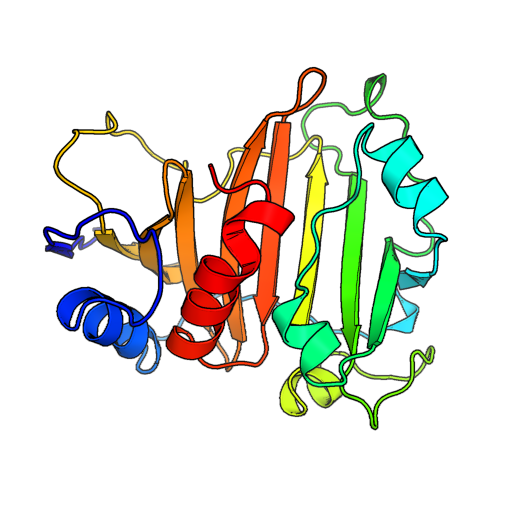E A 1 196 ? 12.305 -1.694 1.287 1.00 86.50 196 PHE A CA 1
ATOM 1507 C C . PHE A 1 196 ? 11.461 -0.761 2.142 1.00 86.50 196 PHE A C 1
ATOM 1509 O O . PHE A 1 196 ? 10.921 -1.139 3.180 1.00 86.50 196 PHE A O 1
ATOM 1516 N N . ASN A 1 197 ? 11.249 0.442 1.619 1.00 88.12 197 ASN A N 1
ATOM 1517 C CA . ASN A 1 197 ? 10.201 1.333 2.083 1.00 88.12 197 ASN A CA 1
ATOM 1518 C C . ASN A 1 197 ? 8.900 0.959 1.387 1.00 88.12 197 ASN A C 1
ATOM 1520 O O . ASN A 1 197 ? 8.746 1.220 0.188 1.00 88.12 197 ASN A O 1
ATOM 1524 N N . VAL A 1 198 ? 7.969 0.374 2.134 1.00 91.25 198 VAL A N 1
ATOM 1525 C CA . VAL A 1 198 ? 6.643 0.048 1.621 1.00 91.25 198 VAL A CA 1
ATOM 1526 C C . VAL A 1 198 ? 5.699 1.193 1.943 1.00 91.25 198 VAL A C 1
ATOM 1528 O O . VAL A 1 198 ? 5.673 1.720 3.055 1.00 91.25 198 VAL A O 1
ATOM 1531 N N . THR A 1 199 ? 4.935 1.643 0.955 1.00 92.31 199 THR A N 1
ATOM 1532 C CA . THR A 1 199 ? 3.901 2.657 1.168 1.00 92.31 199 THR A CA 1
ATOM 1533 C C . THR A 1 199 ? 2.648 2.280 0.409 1.00 92.31 199 THR A C 1
ATOM 1535 O O . THR A 1 199 ? 2.717 1.981 -0.775 1.00 92.31 199 THR A O 1
ATOM 1538 N N . VAL A 1 200 ? 1.508 2.340 1.089 1.00 94.00 200 VAL A N 1
ATOM 1539 C CA . VAL A 1 200 ? 0.173 2.226 0.506 1.00 94.00 200 VAL A CA 1
ATOM 1540 C C . VAL A 1 200 ? -0.460 3.607 0.500 1.00 94.00 200 VAL A C 1
ATOM 1542 O O . VAL A 1 200 ? -0.475 4.299 1.516 1.00 94.00 200 VAL A O 1
ATOM 1545 N N . MET A 1 201 ? -1.031 3.985 -0.630 1.00 92.38 201 MET A N 1
ATOM 1546 C CA . MET A 1 201 ? -1.826 5.189 -0.802 1.00 92.38 201 MET A CA 1
ATOM 1547 C C . MET A 1 201 ? -3.234 4.772 -1.190 1.00 92.38 201 MET A C 1
ATOM 1549 O O . MET A 1 201 ? -3.445 4.111 -2.204 1.00 92.38 201 MET A O 1
ATOM 1553 N N . SER A 1 202 ? -4.196 5.135 -0.352 1.00 91.88 202 SER A N 1
ATOM 1554 C CA . SER A 1 202 ? -5.567 4.643 -0.416 1.00 91.88 202 SER A CA 1
ATOM 1555 C C . SER A 1 202 ? -6.544 5.808 -0.453 1.00 91.88 202 SER A C 1
ATOM 1557 O O . SER A 1 202 ? -6.528 6.665 0.433 1.00 91.88 202 SER A O 1
ATOM 1559 N N . GLY A 1 203 ? -7.429 5.829 -1.454 1.00 89.06 203 GLY A N 1
ATOM 1560 C CA . GLY A 1 203 ? -8.561 6.762 -1.507 1.00 89.06 203 GLY A CA 1
ATOM 1561 C C . GLY A 1 203 ? -9.639 6.503 -0.442 1.00 89.06 203 GLY A C 1
ATOM 1562 O O . GLY A 1 203 ? -10.626 7.231 -0.379 1.00 89.06 203 GLY A O 1
ATOM 1563 N N . ARG A 1 204 ? -9.478 5.464 0.388 1.00 90.62 204 ARG A N 1
ATOM 1564 C CA . ARG A 1 204 ? -10.406 5.103 1.468 1.00 90.62 204 ARG A CA 1
ATOM 1565 C C . ARG A 1 204 ? -10.138 5.951 2.717 1.00 90.62 204 ARG A C 1
ATOM 1567 O O . ARG A 1 204 ? -9.103 6.602 2.838 1.00 90.62 204 ARG A O 1
ATOM 1574 N N . SER A 1 205 ? -11.068 5.919 3.673 1.00 91.81 205 SER A N 1
ATOM 1575 C CA . SER A 1 205 ? -10.866 6.558 4.979 1.00 91.81 205 SER A CA 1
ATOM 1576 C C . SER A 1 205 ? -9.694 5.920 5.745 1.00 91.81 205 SER A C 1
ATOM 1578 O O . SER A 1 205 ? -9.306 4.782 5.442 1.00 91.81 205 SER A O 1
ATOM 1580 N N . PRO A 1 206 ? -9.154 6.596 6.779 1.00 93.44 206 PRO A N 1
ATOM 1581 C CA . PRO A 1 206 ? -8.073 6.045 7.592 1.00 93.44 206 PRO A CA 1
ATOM 1582 C C . PRO A 1 206 ? -8.430 4.703 8.208 1.00 93.44 206 PRO A C 1
ATOM 1584 O O . PRO A 1 206 ? -7.679 3.742 8.064 1.00 93.44 206 PRO A O 1
ATOM 1587 N N . ARG A 1 207 ? -9.626 4.610 8.793 1.00 95.19 207 ARG A N 1
ATOM 1588 C CA . ARG A 1 207 ? -10.119 3.376 9.397 1.00 95.19 207 ARG A CA 1
ATOM 1589 C C . ARG A 1 207 ? -10.217 2.245 8.382 1.00 95.19 207 ARG A C 1
ATOM 1591 O O . ARG A 1 207 ? -9.619 1.200 8.597 1.00 95.19 207 ARG A O 1
ATOM 1598 N N . ALA A 1 208 ? -10.884 2.477 7.252 1.00 94.62 208 ALA A N 1
ATOM 1599 C CA . ALA A 1 208 ? -11.043 1.455 6.221 1.00 94.62 208 ALA A CA 1
ATOM 1600 C C . ALA A 1 208 ? -9.695 1.006 5.625 1.00 94.62 208 ALA A C 1
ATOM 1602 O O . ALA A 1 208 ? -9.553 -0.143 5.214 1.00 94.62 208 ALA A O 1
ATOM 1603 N N . SER A 1 209 ? -8.705 1.900 5.572 1.00 95.56 209 SER A N 1
ATOM 1604 C CA . SER A 1 209 ? -7.358 1.580 5.090 1.00 95.56 209 SER A CA 1
ATOM 1605 C C . SER A 1 209 ? -6.563 0.754 6.106 1.00 95.56 209 SER A C 1
ATOM 1607 O O . SER A 1 209 ? -5.880 -0.188 5.714 1.00 95.56 209 SER A O 1
ATOM 1609 N N . VAL A 1 210 ? -6.673 1.054 7.405 1.00 95.88 210 VAL A N 1
ATOM 1610 C CA . VAL A 1 210 ? -6.058 0.241 8.469 1.00 95.88 210 VAL A CA 1
ATOM 1611 C C . VAL A 1 210 ? -6.734 -1.126 8.571 1.00 95.88 210 VAL A C 1
ATOM 1613 O O . VAL A 1 210 ? -6.048 -2.134 8.689 1.00 95.88 210 VAL A O 1
ATOM 1616 N N . GLU A 1 211 ? -8.062 -1.195 8.467 1.00 96.69 211 GLU A N 1
ATOM 1617 C CA . GLU A 1 211 ? -8.793 -2.468 8.477 1.00 96.69 211 GLU A CA 1
ATOM 1618 C C . GLU A 1 211 ? -8.379 -3.371 7.303 1.00 96.69 211 GLU A C 1
ATOM 1620 O O . GLU A 1 211 ? -8.121 -4.558 7.501 1.00 96.69 211 GLU A O 1
ATOM 1625 N N . MET A 1 212 ? -8.230 -2.793 6.105 1.00 96.25 212 MET A N 1
ATOM 1626 C CA . MET A 1 212 ? -7.672 -3.469 4.927 1.00 96.25 212 MET A CA 1
ATOM 1627 C C . MET A 1 212 ? -6.260 -4.005 5.203 1.00 96.25 212 MET A C 1
ATOM 1629 O O . MET A 1 212 ? -5.982 -5.171 4.938 1.00 96.25 212 MET A O 1
ATOM 1633 N N . LEU A 1 213 ? -5.386 -3.180 5.789 1.00 96.00 213 LEU A N 1
ATOM 1634 C CA . LEU A 1 213 ? -4.019 -3.570 6.137 1.00 96.00 213 LEU A CA 1
ATOM 1635 C C . LEU A 1 213 ? -3.980 -4.750 7.125 1.00 96.00 213 LEU A C 1
ATOM 1637 O O . LEU A 1 213 ? -3.214 -5.689 6.935 1.00 96.00 213 LEU A O 1
ATOM 1641 N N . VAL A 1 214 ? -4.823 -4.727 8.163 1.00 95.94 214 VAL A N 1
ATOM 1642 C CA . VAL A 1 214 ? -4.907 -5.794 9.178 1.00 95.94 214 VAL A CA 1
ATOM 1643 C C . VAL A 1 214 ? -5.473 -7.090 8.589 1.00 95.94 214 VAL A C 1
ATOM 1645 O O . VAL A 1 214 ? -4.993 -8.179 8.925 1.00 95.94 214 VAL A O 1
ATOM 1648 N N . SER A 1 215 ? -6.473 -6.985 7.708 1.00 96.50 215 SER A N 1
ATOM 1649 C CA . SER A 1 215 ? -7.037 -8.125 6.973 1.00 96.50 215 SER A CA 1
ATOM 1650 C C . SER A 1 215 ? -5.977 -8.802 6.104 1.00 96.50 215 SER A C 1
ATOM 1652 O O . SER A 1 215 ? -5.828 -10.022 6.147 1.00 96.50 215 SER A O 1
ATOM 1654 N N . ASP A 1 216 ? -5.198 -8.006 5.372 1.00 96.88 216 ASP A N 1
ATOM 1655 C CA . ASP A 1 216 ? -4.259 -8.490 4.357 1.00 96.88 216 ASP A CA 1
ATOM 1656 C C . ASP A 1 216 ? -2.821 -8.657 4.885 1.00 96.88 216 ASP A C 1
ATOM 1658 O O . ASP A 1 216 ? -1.901 -8.911 4.111 1.00 96.88 216 ASP A O 1
ATOM 1662 N N . ARG A 1 217 ? -2.612 -8.568 6.206 1.00 94.81 217 ARG A N 1
ATOM 1663 C CA . ARG A 1 217 ? -1.284 -8.528 6.853 1.00 94.81 217 ARG A CA 1
ATOM 1664 C C . ARG A 1 217 ? -0.312 -9.621 6.392 1.00 94.81 217 ARG A C 1
ATOM 1666 O O . ARG A 1 217 ? 0.860 -9.339 6.171 1.00 94.81 217 ARG A O 1
ATOM 1673 N N . GLY A 1 218 ? -0.804 -10.842 6.168 1.00 94.06 218 GLY A N 1
ATOM 1674 C CA . GLY A 1 218 ? 0.017 -11.958 5.686 1.00 94.06 218 GLY A CA 1
ATOM 1675 C C . GLY A 1 218 ? 0.503 -11.774 4.244 1.00 94.06 218 GLY A C 1
ATOM 1676 O O . GLY A 1 218 ? 1.652 -12.075 3.944 1.00 94.06 218 GLY A O 1
ATOM 1677 N N . ALA A 1 219 ? -0.338 -11.217 3.367 1.00 95.12 219 ALA A N 1
ATOM 1678 C CA . ALA A 1 219 ? 0.021 -10.901 1.981 1.00 95.12 219 ALA A CA 1
ATOM 1679 C C . ALA A 1 219 ? 0.890 -9.634 1.859 1.00 95.12 219 ALA A C 1
ATOM 1681 O O . ALA A 1 219 ? 1.425 -9.354 0.788 1.00 95.12 219 ALA A O 1
ATOM 1682 N N . LEU A 1 220 ? 1.012 -8.869 2.947 1.00 93.25 220 LEU A N 1
ATOM 1683 C CA . LEU A 1 220 ? 1.805 -7.645 3.054 1.00 93.25 220 LEU A CA 1
ATOM 1684 C C . LEU A 1 220 ? 3.116 -7.831 3.828 1.00 93.25 220 LEU A C 1
ATOM 1686 O O . LEU A 1 220 ? 3.850 -6.859 4.007 1.00 93.25 220 LEU A O 1
ATOM 1690 N N . TYR A 1 221 ? 3.400 -9.054 4.286 1.00 90.75 221 TYR A N 1
ATOM 1691 C CA . TYR A 1 221 ? 4.569 -9.380 5.106 1.00 90.75 221 TYR A CA 1
ATOM 1692 C C . TYR A 1 221 ? 4.653 -8.568 6.407 1.00 90.75 221 TYR A C 1
ATOM 1694 O O . TYR A 1 221 ? 5.733 -8.182 6.845 1.00 90.75 221 TYR A O 1
ATOM 1702 N N . LEU A 1 222 ? 3.495 -8.303 7.015 1.00 85.38 222 LEU A N 1
ATOM 1703 C CA . LEU A 1 222 ? 3.382 -7.714 8.346 1.00 85.38 222 LEU A CA 1
ATOM 1704 C C . LEU A 1 222 ? 3.290 -8.862 9.360 1.00 85.38 222 LEU A C 1
ATOM 1706 O O . LEU A 1 222 ? 2.216 -9.447 9.536 1.00 85.38 222 LEU A O 1
ATOM 1710 N N . GLY A 1 223 ? 4.416 -9.229 9.971 1.00 69.62 223 GLY A N 1
ATOM 1711 C CA . GLY A 1 223 ? 4.538 -10.437 10.793 1.00 69.62 223 GLY A CA 1
ATOM 1712 C C . GLY A 1 223 ? 5.829 -10.484 11.575 1.00 69.62 223 GLY A C 1
ATOM 1713 O O . GLY A 1 223 ? 6.885 -10.193 10.984 1.00 69.62 223 GLY A O 1
#

Mean predicted aligned error: 7.4 Å

Solvent-accessible surface area (backbone atoms only — not comparable to full-atom values): 12424 Å² total; per-residue (Å²): 135,72,61,69,54,73,46,80,52,74,58,41,77,52,82,76,70,56,69,68,58,44,52,56,42,48,52,42,78,59,62,97,62,84,52,79,45,70,94,76,76,74,60,36,51,46,55,39,39,78,46,58,65,64,60,50,16,62,69,69,75,44,79,70,66,49,58,61,70,48,44,77,70,53,25,46,78,44,37,26,33,54,48,100,52,81,79,67,60,72,92,74,54,45,90,73,38,73,45,50,49,34,40,36,32,36,37,73,90,59,71,99,38,60,80,37,41,44,66,60,47,25,76,66,44,25,30,36,33,36,43,32,33,37,54,77,81,42,55,66,67,75,77,87,71,80,89,54,98,65,70,33,29,39,38,38,48,38,79,56,68,28,54,34,35,39,35,29,38,50,73,34,62,33,25,39,35,49,56,97,72,29,19,39,38,24,25,71,45,77,56,98,89,51,62,27,41,34,38,36,44,27,33,44,54,49,49,62,48,52,52,50,48,46,72,24,20,78,50,56,71,41,99

Secondary structure (DSSP, 8-state):
----EEE----B-SSSPPHHHHHHHHHTTS-SS--S------SBGGGEEEE-HHHHHHHHTSPPP--HHHHHTTPEEEEEEETT-----GGG--BTB-EEEEEEEE-TT----TT-BHHHHHHTT-EEEEEEES-SSPTT--S-----TT--EEEEEETTTEEEEEEEETTEEEEEEEETTEEEEEEEEE-SS-EEEEEEEESS-HHHHHHHHHHTGGGGT--

Radius of gyration: 17.05 Å; Cα contacts (8 Å, |Δi|>4): 460; chains: 1; bounding box: 39×35×47 Å